Protein AF-A0A257F1D6-F1 (afdb_monomer)

Nearest PDB structures (foldseek):
  8wte-assembly2_C  TM=3.738E-01  e=9.633E-01  Mus musculus
  5o1r-assembly1_A  TM=2.336E-01  e=4.942E+00  Neisseria meningitidis
  5o1r-assembly2_B  TM=2.542E-01  e=8.828E+00  Neisseria meningitidis

Secondary structure (DSSP, 8-state):
-EEEEEE-TTS-EEEEEEETTEEEEEP--TT----STT--TT--HHHHHHHH-EEEE--HHHHHHTT-EEPSS--S------SSTT----PEEEE-TTPPEEE-TT-EEEEEEEEEEESSTTT-EEEEEEEEEEEEGGGTEEEEEEEEEEE--SSPP---EEEEEEETTS-EEEEEEPPPPPPP----TTPPTT-EEEEES--EEE--SS--S-EEEEEEETT--S-EEEEEEE--SS------------

Sequence (250 aa):
MFLSRLLRPDGRPAIILRQGREAAMLKAAPDDPMPLTGIGVGQGLADIILRRGLGDPVDVEDLSAQGRLLLPVWAAQTVHLPLGVAEAPLPVVHLRPGQPFQTAPSFTLEGGIAALVAAGGAGAVLGWVQYHLVTCAALGQRQLSFGPELVVSADSPTGGGTGGLFAADGSQRSFPLPQVGRGDDGAVADLPPDTLMLRRLSRWLIRPASAQGLVALESRHVGAGLPLRNPLQAVNGQHIQPMSAITGQV

Solvent-accessible surface area (backbone atoms only — not comparable to full-atom values): 14447 Å² total; per-residue (Å²): 84,33,34,30,23,32,51,43,98,88,70,46,72,47,45,33,43,32,55,91,91,49,31,25,30,47,47,67,69,91,81,67,75,75,63,77,50,77,64,50,95,91,55,54,68,67,57,58,54,61,71,51,36,75,52,60,75,51,63,65,68,59,36,49,74,71,61,31,38,29,48,48,72,82,69,100,72,70,81,80,82,64,95,48,99,82,55,76,90,50,58,63,45,81,42,44,46,58,46,65,44,82,38,53,82,86,34,40,40,34,33,41,37,24,36,36,24,36,38,63,80,97,49,53,63,60,19,36,32,39,37,41,37,39,44,25,77,88,67,61,34,28,42,38,29,38,17,43,28,31,34,49,47,88,66,77,70,78,35,24,39,45,31,36,43,35,39,82,87,70,52,72,49,75,46,81,39,58,54,44,51,87,64,78,87,74,74,78,77,89,59,59,79,64,38,75,42,75,46,69,31,25,72,48,78,48,67,72,71,77,72,88,64,57,32,34,39,36,40,38,47,52,91,52,70,70,64,36,47,30,37,39,37,75,60,83,85,63,82,72,70,75,72,77,74,81,74,84,88,130

Radius of gyration: 18.16 Å; Cα contacts (8 Å, |Δi|>4): 531; chains: 1; bounding box: 42×46×46 Å

Structure (mmCIF, N/CA/C/O backbone):
data_AF-A0A257F1D6-F1
#
_entry.id   AF-A0A257F1D6-F1
#
loop_
_atom_site.group_PDB
_atom_site.id
_atom_site.type_symbol
_atom_site.label_atom_id
_atom_site.label_alt_id
_atom_site.label_comp_id
_atom_site.label_asym_id
_atom_site.label_entity_id
_atom_site.label_seq_id
_atom_site.pdbx_PDB_ins_code
_atom_site.Cartn_x
_atom_site.Cartn_y
_atom_site.Cartn_z
_atom_site.occupancy
_atom_site.B_iso_or_equiv
_atom_site.auth_seq_id
_atom_site.auth_comp_id
_atom_site.auth_asym_id
_atom_site.auth_atom_id
_atom_site.pdbx_PDB_model_num
ATOM 1 N N . MET A 1 1 ? -1.930 2.610 15.042 1.00 88.56 1 MET A N 1
ATOM 2 C CA . MET A 1 1 ? -3.234 1.997 14.703 1.00 88.56 1 MET A CA 1
ATOM 3 C C . MET A 1 1 ? -3.250 1.728 13.205 1.00 88.56 1 MET A C 1
ATOM 5 O O . MET A 1 1 ? -2.678 2.533 12.478 1.00 88.56 1 MET A O 1
ATOM 9 N N . PHE A 1 2 ? -3.842 0.625 12.745 1.00 91.12 2 PHE A N 1
ATOM 10 C CA . PHE A 1 2 ? -3.881 0.269 11.323 1.00 91.12 2 P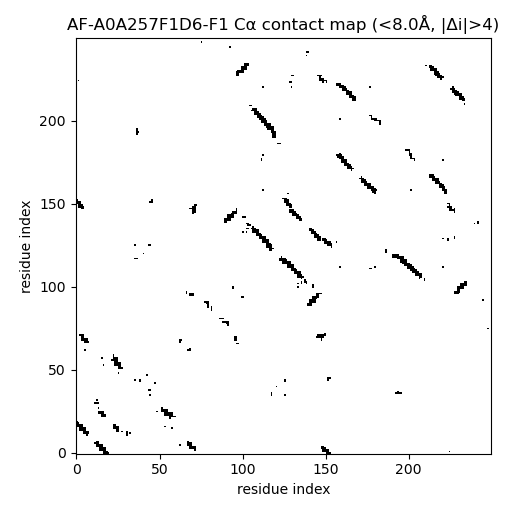HE A CA 1
ATOM 11 C C . PHE A 1 2 ? -5.317 0.092 10.843 1.00 91.12 2 PHE A C 1
ATOM 13 O O . PHE A 1 2 ? -6.128 -0.526 11.531 1.00 91.12 2 PHE A O 1
ATOM 20 N N . LEU A 1 3 ? -5.610 0.610 9.656 1.00 90.38 3 LEU A N 1
ATOM 21 C CA . LEU A 1 3 ? -6.860 0.378 8.952 1.00 90.38 3 LEU A CA 1
ATOM 22 C C . LEU A 1 3 ? -6.619 -0.476 7.716 1.00 90.38 3 LEU A C 1
ATOM 24 O O . LEU A 1 3 ? -5.802 -0.118 6.872 1.00 90.38 3 LEU A O 1
ATOM 28 N N . SER A 1 4 ? -7.383 -1.556 7.587 1.00 89.62 4 SER A N 1
ATOM 29 C CA . SER A 1 4 ? -7.469 -2.351 6.357 1.00 89.62 4 SER A CA 1
ATOM 30 C C . SER A 1 4 ? -8.879 -2.308 5.790 1.00 89.62 4 SER A C 1
ATOM 32 O O . SER A 1 4 ? -9.848 -2.069 6.515 1.00 89.62 4 SER A O 1
ATOM 34 N N . ARG A 1 5 ? -9.011 -2.632 4.504 1.00 90.50 5 ARG A N 1
ATOM 35 C CA . ARG A 1 5 ? -10.297 -2.994 3.898 1.00 90.50 5 ARG A CA 1
ATOM 36 C C . ARG A 1 5 ? -10.289 -4.480 3.562 1.00 90.50 5 ARG A C 1
ATOM 38 O O . ARG A 1 5 ? -9.254 -5.014 3.176 1.00 90.50 5 ARG A O 1
ATOM 45 N N . LEU A 1 6 ? -11.429 -5.144 3.702 1.00 90.31 6 LEU A N 1
ATOM 46 C CA . LEU A 1 6 ? -11.597 -6.559 3.369 1.00 90.31 6 LEU A CA 1
ATOM 47 C C . LEU A 1 6 ? -12.805 -6.757 2.462 1.00 90.31 6 LEU A C 1
ATOM 49 O O . LEU A 1 6 ? -13.746 -5.965 2.504 1.00 90.31 6 LEU A O 1
ATOM 53 N N . LEU A 1 7 ? -12.799 -7.841 1.693 1.00 89.94 7 LEU A N 1
ATOM 54 C CA . LEU A 1 7 ? -13.960 -8.357 0.978 1.00 89.94 7 LEU A CA 1
ATOM 55 C C . LEU A 1 7 ? -14.668 -9.412 1.835 1.00 89.94 7 LEU A C 1
ATOM 57 O O . LEU A 1 7 ? -14.077 -10.443 2.176 1.00 89.94 7 LEU A O 1
ATOM 61 N N . ARG A 1 8 ? -15.918 -9.160 2.225 1.00 89.56 8 ARG A N 1
ATOM 62 C CA . ARG A 1 8 ? -16.732 -10.102 3.006 1.00 89.56 8 ARG A CA 1
ATOM 63 C C . ARG A 1 8 ? -17.161 -11.295 2.136 1.00 89.56 8 ARG A C 1
ATOM 65 O O . ARG A 1 8 ? -17.071 -11.208 0.912 1.00 89.56 8 ARG A O 1
ATOM 72 N N . PRO A 1 9 ? -17.627 -12.410 2.734 1.00 88.81 9 PRO A N 1
ATOM 73 C CA . PRO A 1 9 ? -18.101 -13.561 1.960 1.00 88.81 9 PRO A CA 1
ATOM 74 C C . PRO A 1 9 ? -19.289 -13.226 1.044 1.00 88.81 9 PRO A C 1
ATOM 76 O O . PRO A 1 9 ? -19.469 -13.869 0.019 1.00 88.81 9 PRO A O 1
ATOM 79 N N . ASP A 1 10 ? -20.063 -12.192 1.388 1.00 87.75 10 ASP A N 1
ATOM 80 C CA . ASP A 1 10 ? -21.167 -11.650 0.584 1.00 87.75 10 ASP A CA 1
ATOM 81 C C . ASP A 1 10 ? -20.706 -10.739 -0.577 1.00 87.75 10 ASP A C 1
ATOM 83 O O . ASP A 1 10 ? -21.535 -10.171 -1.284 1.00 87.75 10 ASP A O 1
ATOM 87 N N . GLY A 1 11 ? -19.392 -10.570 -0.765 1.00 87.75 11 GLY A N 1
ATOM 88 C CA . GLY A 1 11 ? -18.801 -9.729 -1.806 1.00 87.75 11 GLY A CA 1
ATOM 89 C C . GLY A 1 11 ? -18.765 -8.234 -1.483 1.00 87.75 11 GLY A C 1
ATOM 90 O O . GLY A 1 11 ? -18.263 -7.454 -2.291 1.00 87.75 11 GLY A O 1
ATOM 91 N N . ARG A 1 12 ? -19.242 -7.802 -0.313 1.00 87.62 12 ARG A N 1
ATOM 92 C CA . ARG A 1 12 ? -19.247 -6.384 0.061 1.00 87.62 12 ARG A CA 1
ATOM 93 C C . ARG A 1 12 ? -17.973 -5.995 0.814 1.00 87.62 12 ARG A C 1
ATOM 95 O O . ARG A 1 12 ? -17.449 -6.792 1.599 1.00 87.62 12 ARG A O 1
ATOM 102 N N . PRO A 1 13 ? -17.473 -4.759 0.658 1.00 87.62 13 PRO A N 1
ATOM 103 C CA . PRO A 1 13 ? -16.334 -4.296 1.433 1.00 87.62 13 PRO A CA 1
ATOM 104 C C . PRO A 1 13 ? -16.698 -4.108 2.916 1.00 87.62 13 PRO A C 1
ATOM 106 O O . PRO A 1 13 ? -17.840 -3.803 3.260 1.00 87.62 13 PRO A O 1
ATOM 109 N N . ALA A 1 14 ? -15.705 -4.263 3.788 1.00 87.94 14 ALA A N 1
ATOM 110 C CA . ALA A 1 14 ? -15.750 -3.865 5.194 1.00 87.94 14 ALA A CA 1
ATOM 111 C C . ALA A 1 14 ? -14.397 -3.278 5.624 1.00 87.94 14 ALA A C 1
ATOM 113 O O . ALA A 1 14 ? -13.394 -3.435 4.922 1.00 87.94 14 ALA A O 1
ATOM 114 N N . ILE A 1 15 ? -14.371 -2.591 6.767 1.00 89.00 15 ILE A N 1
ATOM 115 C CA . ILE A 1 15 ? -13.165 -1.961 7.320 1.00 89.00 15 ILE A CA 1
ATOM 116 C C . ILE A 1 15 ? -12.753 -2.709 8.582 1.00 89.00 15 ILE A C 1
ATOM 118 O O . ILE A 1 15 ? -13.595 -3.014 9.425 1.00 89.00 15 ILE A O 1
ATOM 122 N N . ILE A 1 16 ? -11.459 -2.977 8.715 1.00 90.69 16 ILE A N 1
ATOM 123 C CA . ILE A 1 16 ? -10.856 -3.585 9.900 1.00 90.69 16 ILE A CA 1
ATOM 124 C C . ILE A 1 16 ? -10.003 -2.539 10.593 1.00 90.69 16 ILE A C 1
ATOM 126 O O . ILE A 1 16 ? -9.191 -1.873 9.947 1.00 90.69 16 ILE A O 1
ATOM 130 N N . LEU A 1 17 ? -10.141 -2.466 11.911 1.00 91.81 17 LEU A N 1
ATOM 131 C CA . LEU A 1 17 ? -9.169 -1.830 12.778 1.00 91.81 17 LEU A CA 1
ATOM 132 C C . LEU A 1 17 ? -8.228 -2.884 13.346 1.00 91.81 17 LEU A C 1
ATOM 134 O O . LEU A 1 17 ? -8.694 -3.848 13.950 1.00 91.81 17 LEU A O 1
ATOM 138 N N . ARG A 1 18 ? -6.918 -2.677 13.205 1.00 92.19 18 ARG A N 1
ATOM 139 C CA . ARG A 1 18 ? -5.896 -3.492 13.866 1.00 92.19 18 ARG A CA 1
ATOM 140 C C . ARG A 1 18 ? -5.035 -2.653 14.805 1.00 92.19 18 ARG A C 1
ATOM 142 O O . ARG A 1 18 ? -4.562 -1.562 14.461 1.00 92.19 18 ARG A O 1
ATOM 149 N N . GLN A 1 19 ? -4.775 -3.204 15.985 1.00 89.44 19 GLN A N 1
ATOM 150 C CA . GLN A 1 19 ? -3.831 -2.681 16.963 1.00 89.44 19 GLN A CA 1
ATOM 151 C C . GLN A 1 19 ? -2.929 -3.817 17.448 1.00 89.44 19 GLN A C 1
ATOM 153 O O . GLN A 1 19 ? -3.351 -4.727 18.153 1.00 89.44 19 GLN A O 1
ATOM 158 N N . GLY A 1 20 ? -1.658 -3.785 17.040 1.00 87.06 20 GLY A N 1
ATOM 159 C CA . GLY A 1 20 ? -0.753 -4.904 17.301 1.00 87.06 20 GLY A CA 1
ATOM 160 C C . GLY A 1 20 ? -1.255 -6.178 16.617 1.00 87.06 20 GLY A C 1
ATOM 161 O O . GLY A 1 20 ? -1.443 -6.183 15.403 1.00 87.06 20 GLY A O 1
ATOM 162 N N . ARG A 1 21 ? -1.461 -7.256 17.376 1.00 87.19 21 ARG A N 1
ATOM 163 C CA . ARG A 1 21 ? -1.960 -8.535 16.840 1.00 87.19 21 ARG A CA 1
ATOM 164 C C . ARG A 1 21 ? -3.486 -8.630 16.803 1.00 87.19 21 ARG A C 1
ATOM 166 O O . ARG A 1 21 ? -4.009 -9.538 16.174 1.00 87.19 21 ARG A O 1
ATOM 173 N N . GLU A 1 22 ? -4.183 -7.721 17.473 1.00 92.56 22 GLU A N 1
ATOM 174 C CA . GLU A 1 22 ? -5.637 -7.759 17.592 1.00 92.56 22 GLU A CA 1
ATOM 175 C C . GLU A 1 22 ? -6.282 -6.966 16.468 1.00 92.56 22 GLU A C 1
ATOM 177 O O . GLU A 1 22 ? -5.880 -5.833 16.186 1.00 92.56 22 GLU A O 1
ATOM 182 N N . ALA A 1 23 ? -7.299 -7.552 15.846 1.00 93.88 23 ALA A N 1
ATOM 183 C CA . ALA A 1 23 ? -8.058 -6.910 14.795 1.00 93.88 23 ALA A CA 1
ATOM 184 C C . ALA A 1 23 ? -9.551 -7.181 14.951 1.00 93.88 23 ALA A C 1
ATOM 186 O O . ALA A 1 23 ? -9.965 -8.287 15.299 1.00 93.88 23 ALA A O 1
ATOM 187 N N . ALA A 1 24 ? -10.355 -6.167 14.659 1.00 93.50 24 ALA A N 1
ATOM 188 C CA . ALA A 1 24 ? -11.804 -6.265 14.662 1.00 93.50 24 ALA A CA 1
ATOM 189 C C . ALA A 1 24 ? -12.392 -5.458 13.510 1.00 93.50 24 ALA A C 1
ATOM 191 O O . ALA A 1 24 ? -11.859 -4.421 13.100 1.00 93.50 24 ALA A O 1
ATOM 192 N N . MET A 1 25 ? -13.513 -5.933 12.987 1.00 91.69 25 MET A N 1
ATOM 193 C CA . MET A 1 25 ? -14.287 -5.193 12.003 1.00 91.69 25 MET A CA 1
ATOM 194 C C . MET A 1 25 ? -14.864 -3.931 12.653 1.00 91.69 25 MET A C 1
ATOM 196 O O . MET A 1 25 ? -15.405 -3.985 13.757 1.00 91.69 25 MET A O 1
ATOM 200 N N . LEU A 1 26 ? -14.757 -2.783 11.988 1.00 89.00 26 LEU A N 1
ATOM 201 C CA . LEU A 1 26 ? -15.459 -1.583 12.431 1.00 89.00 26 LEU A CA 1
ATOM 202 C C . LEU A 1 26 ? -16.957 -1.775 12.235 1.00 89.00 26 LEU A C 1
ATOM 204 O O . LEU A 1 26 ? -17.403 -2.229 11.180 1.00 89.00 26 LEU A O 1
ATOM 208 N N . LYS A 1 27 ? -17.743 -1.368 13.231 1.00 86.69 27 LYS A N 1
ATOM 209 C CA . LYS A 1 27 ? -19.189 -1.239 13.060 1.00 86.69 27 LYS A CA 1
ATOM 210 C C . LYS A 1 27 ? -19.437 -0.143 12.024 1.00 86.69 27 LYS A C 1
ATOM 212 O O . LYS A 1 27 ? -19.075 1.013 12.225 1.00 86.69 27 LYS A O 1
ATOM 217 N N . ALA A 1 28 ? -20.022 -0.503 10.893 1.00 69.69 28 ALA A N 1
ATOM 218 C CA . ALA A 1 28 ? -20.453 0.449 9.880 1.00 69.69 28 ALA A CA 1
ATOM 219 C C . ALA A 1 28 ? -21.869 0.094 9.423 1.00 69.69 28 ALA A C 1
ATOM 221 O O . ALA A 1 28 ? -22.256 -1.077 9.438 1.00 69.69 28 ALA A O 1
ATOM 222 N N . ALA A 1 29 ? -22.628 1.108 9.001 1.00 50.22 29 ALA A N 1
ATOM 223 C CA . ALA A 1 29 ? -23.786 0.875 8.151 1.00 50.22 29 ALA A CA 1
ATOM 224 C C . ALA A 1 29 ? -23.309 0.148 6.875 1.00 50.22 29 ALA A C 1
ATOM 226 O O . ALA A 1 29 ? -22.191 0.412 6.415 1.00 50.22 29 ALA A O 1
ATOM 227 N N . PRO A 1 30 ? -24.091 -0.800 6.333 1.00 44.50 30 PRO A N 1
ATOM 228 C CA . PRO A 1 30 ? -23.706 -1.525 5.132 1.00 44.50 30 PRO A CA 1
ATOM 229 C C . PRO A 1 30 ? -23.379 -0.526 4.017 1.00 44.50 30 PRO A C 1
ATOM 231 O O . PRO A 1 30 ? -24.150 0.391 3.761 1.00 44.50 30 PRO A O 1
ATOM 234 N N . ASP A 1 31 ? -22.225 -0.727 3.383 1.00 53.72 31 ASP A N 1
ATOM 235 C CA . ASP A 1 31 ? -21.807 -0.048 2.153 1.00 53.72 31 ASP A CA 1
ATOM 236 C C . ASP A 1 31 ? -21.234 1.375 2.307 1.00 53.72 31 ASP A C 1
ATOM 238 O O . ASP A 1 31 ? -21.093 2.060 1.304 1.00 53.72 31 ASP A O 1
ATOM 242 N N . ASP A 1 32 ? -20.831 1.816 3.507 1.00 55.09 32 ASP A N 1
ATOM 243 C CA . ASP A 1 32 ? -20.136 3.105 3.684 1.00 55.09 32 ASP A CA 1
ATOM 244 C C . ASP A 1 32 ? -18.632 2.992 3.333 1.00 55.09 32 ASP A C 1
ATOM 246 O O . ASP A 1 32 ? -17.857 2.433 4.128 1.00 55.09 32 ASP A O 1
ATOM 250 N N . PRO A 1 33 ? -18.163 3.499 2.170 1.00 54.09 33 PRO A N 1
ATOM 251 C CA . PRO A 1 33 ? -16.742 3.665 1.925 1.00 54.09 33 PRO A CA 1
ATOM 252 C C . PRO A 1 33 ? -16.284 4.811 2.818 1.00 54.09 33 PRO A C 1
ATOM 254 O O . PRO A 1 33 ? -16.299 5.936 2.344 1.00 54.09 33 PRO A O 1
ATOM 257 N N . MET A 1 34 ? -15.945 4.531 4.091 1.00 58.91 34 MET A N 1
ATOM 258 C CA . MET A 1 34 ? -15.609 5.544 5.107 1.00 58.91 34 MET A CA 1
ATOM 259 C C . MET A 1 34 ? -15.007 6.775 4.433 1.00 58.91 34 MET A C 1
ATOM 261 O O . MET A 1 34 ? -13.871 6.675 3.951 1.00 58.91 34 MET A O 1
ATOM 265 N N . PRO A 1 35 ? -15.776 7.869 4.300 1.00 55.72 35 PRO A N 1
ATOM 266 C CA . PRO A 1 35 ? -15.349 8.973 3.477 1.00 55.72 35 PRO A CA 1
ATOM 267 C C . PRO A 1 35 ? -14.192 9.621 4.227 1.00 55.72 35 PRO A C 1
ATOM 269 O O . PRO A 1 35 ? -14.359 10.346 5.202 1.00 55.72 35 PRO A O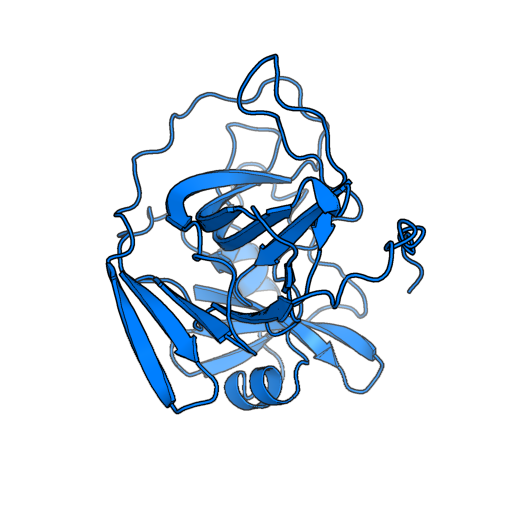 1
ATOM 272 N N . LEU A 1 36 ? -12.975 9.271 3.799 1.00 61.12 36 LEU A N 1
ATOM 273 C CA . LEU A 1 36 ? -11.732 9.940 4.191 1.00 61.12 36 LEU A CA 1
ATOM 274 C C . LEU A 1 36 ? -11.778 11.425 3.782 1.00 61.12 36 LEU A C 1
ATOM 276 O O . LEU A 1 36 ? -10.992 12.240 4.254 1.00 61.12 36 LEU A O 1
ATOM 280 N N . THR A 1 37 ? -12.724 11.746 2.905 1.00 51.25 37 THR A N 1
ATOM 281 C CA . THR A 1 37 ? -13.119 13.033 2.365 1.00 51.25 37 THR A CA 1
ATOM 282 C C . THR A 1 37 ? -14.273 13.592 3.207 1.00 51.25 37 THR A C 1
ATOM 284 O O . THR A 1 37 ? -15.345 13.000 3.262 1.00 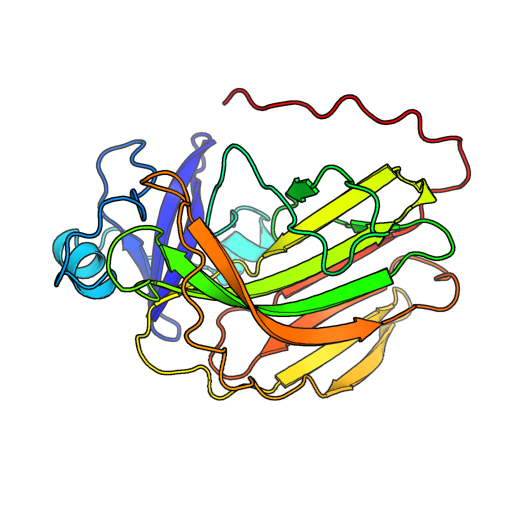51.25 37 THR A O 1
ATOM 287 N N . GLY A 1 38 ? -14.054 14.685 3.937 1.00 51.12 38 GLY A N 1
ATOM 288 C CA . GLY A 1 38 ? -15.047 15.224 4.884 1.00 51.12 38 GLY A CA 1
ATOM 289 C C . GLY A 1 38 ? -14.664 15.087 6.357 1.00 51.12 38 GLY A C 1
ATOM 290 O O . GLY A 1 38 ? -15.473 15.374 7.240 1.00 51.12 38 GLY A O 1
ATOM 291 N N . ILE A 1 39 ? -13.415 14.710 6.642 1.00 60.53 39 ILE A N 1
ATOM 292 C CA . ILE A 1 39 ? -12.813 14.942 7.954 1.00 60.53 39 ILE A CA 1
ATOM 293 C C . ILE A 1 39 ? -12.763 16.461 8.155 1.00 60.53 39 ILE A C 1
ATOM 295 O O . ILE A 1 39 ? -11.909 17.151 7.599 1.00 60.53 39 ILE A O 1
ATOM 299 N N . GLY A 1 40 ? -13.750 16.987 8.882 1.00 55.19 40 GLY A N 1
ATOM 300 C CA . GLY A 1 40 ? -13.844 18.409 9.181 1.00 55.19 40 GLY A CA 1
ATOM 301 C C . GLY A 1 40 ? -12.586 18.906 9.891 1.00 55.19 40 GLY A C 1
ATOM 302 O O . GLY A 1 40 ? -11.906 18.150 10.590 1.00 55.19 40 GLY A O 1
ATOM 303 N N . VAL A 1 41 ? -12.286 20.195 9.726 1.00 53.59 41 VAL A N 1
ATOM 304 C CA . VAL A 1 41 ? -11.174 20.855 10.419 1.00 53.59 41 VAL A CA 1
ATOM 305 C C . VAL A 1 41 ? -11.269 20.556 11.922 1.00 53.59 41 VAL A C 1
ATOM 307 O O . VAL A 1 41 ? -12.249 20.919 12.568 1.00 53.59 41 VAL A O 1
ATOM 310 N N . GLY A 1 42 ? -10.264 19.866 12.471 1.00 55.62 42 GLY A N 1
ATOM 311 C CA . GLY A 1 42 ? -10.169 19.551 13.901 1.00 55.62 42 GLY A CA 1
ATOM 312 C C . GLY A 1 42 ? -10.719 18.190 14.349 1.00 55.62 42 GLY A C 1
ATOM 313 O O . GLY A 1 42 ? -10.635 17.895 15.537 1.00 55.62 42 GLY A O 1
ATOM 314 N N . GLN A 1 43 ? -11.242 17.340 13.456 1.00 66.44 43 GLN A N 1
ATOM 315 C CA . GLN A 1 43 ? -11.531 15.939 13.800 1.00 66.44 43 GLN A CA 1
ATOM 316 C C . GLN A 1 43 ? -10.405 15.020 13.317 1.00 66.44 43 GLN A C 1
ATOM 318 O O . GLN A 1 43 ? -10.035 15.054 12.150 1.00 66.44 43 GLN A O 1
ATOM 323 N N . GLY A 1 44 ? -9.857 14.178 14.196 1.00 75.25 44 GLY A N 1
ATOM 324 C CA . GLY A 1 44 ? -8.889 13.160 13.793 1.00 75.25 44 GLY A CA 1
ATOM 325 C C . GLY A 1 44 ? -9.581 11.949 13.165 1.00 75.25 44 GLY A C 1
ATOM 326 O O . GLY A 1 44 ? -10.626 11.505 13.645 1.00 75.25 44 GLY A O 1
ATOM 327 N N . LEU A 1 45 ? -8.968 11.348 12.137 1.00 78.81 45 LEU A N 1
ATOM 328 C CA . LEU A 1 45 ? -9.428 10.066 11.581 1.00 78.81 45 LEU A CA 1
ATOM 329 C C . LEU A 1 45 ? -9.542 8.991 12.680 1.00 78.81 45 LEU A C 1
ATOM 331 O O . LEU A 1 45 ? -10.509 8.234 12.711 1.00 78.81 45 LEU A O 1
ATOM 335 N N . ALA A 1 46 ? -8.600 8.978 13.627 1.00 81.00 46 ALA A N 1
ATOM 336 C CA . ALA A 1 46 ? -8.633 8.102 14.798 1.00 81.00 46 ALA A CA 1
ATOM 337 C C . ALA A 1 46 ? -9.917 8.269 15.632 1.00 81.00 46 ALA A C 1
ATOM 339 O O . ALA A 1 46 ? -10.550 7.277 15.984 1.00 81.00 46 ALA A O 1
ATOM 340 N N . ASP A 1 47 ? -10.357 9.502 15.891 1.00 80.69 47 ASP A N 1
ATOM 341 C CA . ASP A 1 47 ? -11.559 9.758 16.694 1.00 80.69 47 ASP A CA 1
ATOM 342 C C . ASP A 1 47 ? -12.829 9.290 15.980 1.00 80.69 47 ASP A C 1
ATOM 344 O O . ASP A 1 47 ? -13.744 8.750 16.604 1.00 80.69 47 ASP A O 1
ATOM 348 N N . ILE A 1 48 ? -12.885 9.479 14.658 1.00 80.06 48 ILE A N 1
ATOM 349 C CA . ILE A 1 48 ? -13.996 9.003 13.826 1.00 80.06 48 ILE A CA 1
ATOM 350 C C . ILE A 1 48 ? -14.092 7.477 13.904 1.00 80.06 48 ILE A C 1
ATOM 352 O O . ILE A 1 48 ? -15.183 6.943 14.107 1.00 80.06 48 ILE A O 1
ATOM 356 N N . ILE A 1 49 ? -12.957 6.784 13.787 1.00 82.00 49 ILE A N 1
ATOM 357 C CA . ILE A 1 49 ? -12.871 5.324 13.903 1.00 82.00 49 ILE A CA 1
ATOM 358 C C . ILE A 1 49 ? -13.353 4.863 15.281 1.00 82.00 49 ILE A C 1
ATOM 360 O O . ILE A 1 49 ? -14.189 3.964 15.373 1.00 82.00 49 ILE A O 1
ATOM 364 N N . LEU A 1 50 ? -12.861 5.488 16.353 1.00 80.94 50 LEU A N 1
ATOM 365 C CA . LEU A 1 50 ? -13.195 5.103 17.726 1.00 80.94 50 LEU A CA 1
ATOM 366 C C . LEU A 1 50 ? -14.687 5.286 18.034 1.00 80.94 50 LEU A C 1
ATOM 368 O O . LEU A 1 50 ? -15.280 4.430 18.688 1.00 80.94 50 LEU A O 1
ATOM 372 N N . ARG A 1 51 ? -15.323 6.346 17.512 1.00 84.50 51 ARG A N 1
ATOM 373 C CA . ARG A 1 51 ? -16.769 6.583 17.681 1.00 84.50 51 ARG A CA 1
ATOM 374 C C . ARG A 1 51 ? -17.650 5.528 17.011 1.00 84.50 51 ARG A C 1
ATOM 376 O O . ARG A 1 51 ? -18.750 5.282 17.497 1.00 84.50 51 ARG A O 1
ATOM 383 N N . ARG A 1 52 ? -17.194 4.911 15.914 1.00 85.06 52 ARG A N 1
ATOM 384 C CA . ARG A 1 52 ? -17.945 3.842 15.229 1.00 85.06 52 ARG A CA 1
ATOM 385 C C . ARG A 1 52 ? -18.058 2.587 16.097 1.00 85.06 52 ARG A C 1
ATOM 387 O O . ARG A 1 52 ? -19.090 1.922 16.092 1.00 85.06 52 ARG A O 1
ATOM 394 N N . GLY A 1 53 ? -17.022 2.298 16.880 1.00 87.75 53 GLY A N 1
ATOM 395 C CA . GLY A 1 53 ? -16.939 1.106 17.713 1.00 87.75 53 GLY A CA 1
ATOM 396 C C . GLY A 1 53 ? -16.555 -0.156 16.935 1.00 87.75 53 GLY A C 1
ATOM 397 O O . GLY A 1 53 ? -16.557 -0.201 15.703 1.00 87.75 53 GLY A O 1
ATOM 398 N N . LEU A 1 54 ? -16.211 -1.200 17.689 1.00 91.12 54 LEU A N 1
ATOM 399 C CA . LEU A 1 54 ? -15.730 -2.478 17.161 1.00 91.12 54 LEU A CA 1
ATOM 400 C C . LEU A 1 54 ? -16.851 -3.521 17.129 1.00 91.12 54 LEU A C 1
ATOM 402 O O . LEU A 1 54 ? -17.705 -3.559 18.023 1.00 91.12 54 LEU A O 1
ATOM 406 N N . GLY A 1 55 ? -16.855 -4.321 16.069 1.00 91.75 55 GLY A N 1
ATOM 407 C CA . GLY A 1 55 ? -17.671 -5.513 15.875 1.00 91.75 55 GLY A CA 1
ATOM 408 C C . GLY A 1 55 ? -16.837 -6.776 16.072 1.00 91.75 55 GLY A C 1
ATOM 409 O O . GLY A 1 55 ? -16.009 -6.835 16.979 1.00 91.75 55 GLY A O 1
ATOM 410 N N . ASP A 1 56 ? -17.066 -7.772 15.219 1.00 92.75 56 ASP A N 1
ATOM 411 C CA . ASP A 1 56 ? -16.464 -9.095 15.369 1.00 92.75 56 ASP A CA 1
ATOM 412 C C . ASP A 1 56 ? -14.935 -9.074 15.196 1.00 92.75 56 ASP A C 1
ATOM 414 O O . ASP A 1 56 ? -14.419 -8.349 14.330 1.00 92.75 56 ASP A O 1
ATOM 418 N N . PRO A 1 57 ? -14.200 -9.877 15.988 1.00 95.25 57 PRO A N 1
ATOM 419 C CA . PRO A 1 57 ? -12.773 -10.077 15.791 1.00 95.25 57 PRO A CA 1
ATOM 420 C C . PRO A 1 57 ? -12.508 -10.767 14.450 1.00 95.25 57 PRO A C 1
ATOM 422 O O . PRO A 1 57 ? -13.305 -11.579 13.978 1.00 95.25 57 PRO A O 1
ATOM 425 N N . VAL A 1 58 ? -11.368 -10.454 13.839 1.00 94.00 58 VAL A N 1
ATOM 426 C CA . VAL A 1 58 ? -10.966 -11.014 12.543 1.00 94.00 58 VAL A CA 1
ATOM 427 C C . VAL A 1 58 ? -9.501 -11.434 12.553 1.00 94.00 58 VAL A C 1
ATOM 429 O O . VAL A 1 58 ? -8.664 -10.786 13.179 1.00 94.00 58 VAL A O 1
ATOM 432 N N . ASP A 1 59 ? -9.185 -12.492 11.810 1.00 93.06 59 ASP A N 1
ATOM 433 C CA . ASP A 1 59 ? -7.809 -12.911 11.548 1.00 93.06 59 ASP A CA 1
ATOM 434 C C . ASP A 1 59 ? -7.315 -12.268 10.243 1.00 93.06 59 ASP A C 1
ATOM 436 O O . ASP A 1 59 ? -7.730 -12.626 9.140 1.00 93.06 59 ASP A O 1
ATOM 440 N N . VAL A 1 60 ? -6.450 -11.260 10.365 1.00 90.19 60 VAL A N 1
ATOM 441 C CA . VAL A 1 60 ? -5.938 -10.512 9.205 1.00 90.19 60 VAL A CA 1
ATOM 442 C C . VAL A 1 60 ? -4.933 -11.339 8.399 1.00 90.19 60 VAL A C 1
ATOM 444 O O . VAL A 1 60 ? -4.841 -11.160 7.184 1.00 90.19 60 VAL A O 1
ATOM 447 N N . GLU A 1 61 ? -4.193 -12.246 9.041 1.00 87.31 61 GLU A N 1
ATOM 448 C CA . GLU A 1 61 ? -3.225 -13.103 8.350 1.00 87.31 61 GLU A CA 1
ATOM 449 C C . GLU A 1 61 ? -3.960 -14.104 7.452 1.00 87.31 61 GLU A C 1
ATOM 451 O O . GLU A 1 61 ? -3.622 -14.231 6.272 1.00 87.31 61 GLU A O 1
ATOM 456 N N . ASP A 1 62 ? -5.030 -14.714 7.965 1.00 90.38 62 ASP A N 1
ATOM 457 C CA . ASP A 1 62 ? -5.907 -15.602 7.197 1.00 90.38 62 ASP A CA 1
ATOM 458 C C . ASP A 1 62 ? -6.607 -14.861 6.039 1.00 90.38 62 ASP A C 1
ATOM 460 O O . ASP A 1 62 ? -6.575 -15.302 4.887 1.00 90.38 62 ASP A O 1
ATOM 464 N N . LEU A 1 63 ? -7.149 -13.661 6.287 1.00 90.69 63 LEU A N 1
ATOM 465 C CA . LEU A 1 63 ? -7.746 -12.829 5.229 1.00 90.69 63 LEU A CA 1
ATOM 466 C C . LEU A 1 63 ? -6.738 -12.434 4.137 1.00 90.69 63 LEU A C 1
ATOM 468 O O . LEU A 1 63 ? -7.107 -12.345 2.960 1.00 90.69 63 LEU A O 1
ATOM 472 N N . SER A 1 64 ? -5.481 -12.189 4.515 1.00 85.94 64 SER A N 1
ATOM 473 C CA . SER A 1 64 ? -4.384 -11.923 3.580 1.00 85.94 64 SER A CA 1
ATOM 474 C C . SER A 1 64 ? -4.084 -13.151 2.723 1.00 85.94 64 SER A C 1
ATOM 476 O O . SER A 1 64 ? -4.040 -13.049 1.496 1.00 85.94 64 SER A O 1
ATOM 478 N N . ALA A 1 65 ? -3.958 -14.326 3.350 1.00 86.56 65 ALA A N 1
ATOM 479 C CA . ALA A 1 65 ? -3.709 -15.593 2.665 1.00 86.56 65 ALA A CA 1
ATOM 480 C C . ALA A 1 65 ? -4.832 -15.959 1.680 1.00 86.56 65 ALA A C 1
ATOM 482 O O . ALA A 1 65 ? -4.565 -16.488 0.602 1.00 86.56 65 ALA A O 1
ATOM 483 N N . GLN A 1 66 ? -6.079 -15.608 2.005 1.00 89.44 66 GLN A N 1
ATOM 484 C CA . GLN A 1 66 ? -7.244 -15.780 1.130 1.00 89.44 66 GLN A CA 1
ATOM 485 C C . GLN A 1 66 ? -7.331 -14.736 -0.001 1.00 89.44 66 GLN A C 1
ATOM 487 O O . GLN A 1 66 ? -8.256 -14.792 -0.812 1.00 89.44 66 GLN A O 1
ATOM 492 N N . GLY A 1 67 ? -6.430 -13.747 -0.056 1.00 88.81 67 GLY A N 1
ATOM 493 C CA . GLY A 1 67 ? -6.485 -12.660 -1.042 1.00 88.81 67 GLY A CA 1
ATOM 494 C C . GLY A 1 67 ? -7.707 -11.747 -0.877 1.00 88.81 67 GLY A C 1
ATOM 495 O O . GLY A 1 67 ? -8.161 -11.124 -1.841 1.00 88.81 67 GLY A O 1
ATOM 496 N N . ARG A 1 68 ? -8.275 -11.687 0.335 1.00 90.81 68 ARG A N 1
ATOM 497 C CA . ARG A 1 68 ? -9.498 -10.926 0.641 1.00 90.81 68 ARG A CA 1
ATOM 498 C C . ARG A 1 68 ? -9.225 -9.517 1.143 1.00 90.81 68 ARG A C 1
ATOM 500 O O . ARG A 1 68 ? -10.169 -8.738 1.267 1.00 90.81 68 ARG A O 1
ATOM 507 N N . LEU A 1 69 ? -7.971 -9.169 1.415 1.00 89.94 69 LEU A N 1
ATOM 508 C CA . LEU A 1 69 ? -7.598 -7.794 1.724 1.00 89.94 69 LEU A CA 1
ATOM 509 C C . LEU A 1 69 ? -7.716 -6.917 0.471 1.00 89.94 69 LEU A C 1
ATOM 511 O O . LEU A 1 69 ? -7.295 -7.271 -0.631 1.00 89.94 69 LEU A O 1
ATOM 515 N N . LEU A 1 70 ? -8.332 -5.758 0.653 1.00 88.56 70 LEU A N 1
ATOM 516 C CA . LEU A 1 70 ? -8.515 -4.726 -0.356 1.00 88.56 70 LEU A CA 1
ATOM 517 C C . LEU A 1 70 ? -7.529 -3.585 -0.101 1.00 88.56 70 LEU A C 1
ATOM 519 O O . LEU A 1 70 ? -6.893 -3.501 0.948 1.00 88.56 70 LEU A O 1
ATOM 523 N N . LEU A 1 71 ? -7.437 -2.662 -1.057 1.00 85.31 71 LEU A N 1
ATOM 524 C CA . LEU A 1 71 ? -6.663 -1.442 -0.862 1.00 85.31 71 LEU A CA 1
ATOM 525 C C . LEU A 1 71 ? -7.276 -0.629 0.286 1.00 85.31 71 LEU A C 1
ATOM 527 O O . LEU A 1 71 ? -8.494 -0.398 0.258 1.00 85.31 71 LEU A O 1
ATOM 531 N N . PRO A 1 72 ? -6.469 -0.180 1.268 1.00 81.56 72 PRO A N 1
ATOM 532 C CA . PRO A 1 72 ? -6.968 0.571 2.418 1.00 81.56 72 PRO A CA 1
ATOM 533 C C . PRO A 1 72 ? -7.549 1.926 1.994 1.00 81.56 72 PRO A C 1
ATOM 535 O O . PRO A 1 72 ? -8.450 2.443 2.647 1.00 81.56 72 PRO A O 1
ATOM 538 N N . VAL A 1 73 ? -7.087 2.450 0.856 1.00 77.12 73 VAL A N 1
ATOM 539 C CA . VAL A 1 73 ? -7.626 3.629 0.180 1.00 77.12 73 VAL A CA 1
ATOM 540 C C . VAL A 1 73 ? -8.169 3.194 -1.175 1.00 77.12 73 VAL A C 1
ATOM 542 O O . VAL A 1 73 ? -7.460 2.560 -1.957 1.00 77.12 73 VAL A O 1
ATOM 545 N N . TRP A 1 74 ? -9.428 3.524 -1.451 1.00 76.44 74 TRP A N 1
ATOM 546 C CA . TRP A 1 74 ? -10.031 3.346 -2.768 1.00 76.44 74 TRP A CA 1
ATOM 547 C C . TRP A 1 74 ? -10.220 4.696 -3.433 1.00 76.44 74 TRP A C 1
ATOM 549 O O . TRP A 1 74 ? -10.712 5.628 -2.804 1.00 76.44 74 TRP A O 1
ATOM 559 N N . ALA A 1 75 ? -9.868 4.770 -4.709 1.0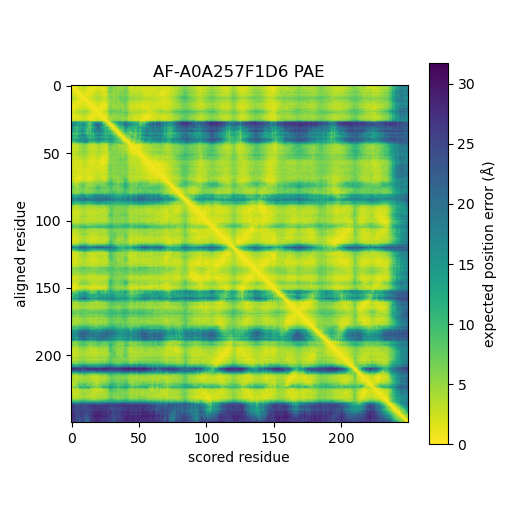0 73.75 75 ALA A N 1
ATOM 560 C CA . ALA A 1 75 ? -10.160 5.911 -5.553 1.00 73.75 75 ALA A CA 1
ATOM 561 C C . ALA A 1 75 ? -10.760 5.395 -6.859 1.00 73.75 75 ALA A C 1
ATOM 563 O O . ALA A 1 75 ? -10.224 4.464 -7.465 1.00 73.75 75 ALA A O 1
ATOM 564 N N . ALA A 1 76 ? -11.873 5.999 -7.279 1.00 72.12 76 ALA A N 1
ATOM 565 C CA . ALA A 1 76 ? -12.496 5.689 -8.564 1.00 72.12 76 ALA A CA 1
ATOM 566 C C . ALA A 1 76 ? -11.594 6.103 -9.739 1.00 72.12 76 ALA A C 1
ATOM 568 O O . ALA A 1 76 ? -11.598 5.457 -10.783 1.00 72.12 76 ALA A O 1
ATOM 569 N N . GLN A 1 77 ? -10.808 7.166 -9.551 1.00 79.44 77 GLN A N 1
ATOM 570 C CA . GLN A 1 77 ? -9.846 7.674 -10.520 1.00 79.44 77 GLN A CA 1
ATOM 571 C C . GLN A 1 77 ? -8.532 8.002 -9.817 1.00 79.44 77 GLN A C 1
ATOM 573 O O . GLN A 1 77 ? -8.535 8.539 -8.711 1.00 79.44 77 GLN A O 1
ATOM 578 N N . THR A 1 78 ? -7.419 7.709 -10.487 1.00 84.38 78 THR A N 1
ATOM 579 C CA . THR A 1 78 ? -6.078 8.052 -10.011 1.00 84.38 78 THR A CA 1
ATOM 580 C C . THR A 1 78 ? -5.306 8.742 -11.108 1.00 84.38 78 THR A C 1
ATOM 582 O O . THR A 1 78 ? -5.164 8.221 -12.214 1.00 84.38 78 THR A O 1
ATOM 585 N N . VAL A 1 79 ? -4.756 9.899 -10.763 1.00 82.94 79 VAL A N 1
ATOM 586 C CA . VAL A 1 79 ? -3.859 10.659 -11.623 1.00 82.94 79 VAL A CA 1
ATOM 587 C C . VAL A 1 79 ? -2.461 10.571 -11.031 1.00 82.94 79 VAL A C 1
ATOM 589 O O . VAL A 1 79 ? -2.236 10.904 -9.869 1.00 82.94 79 VAL A O 1
ATOM 592 N N . HIS A 1 80 ? -1.505 10.103 -11.832 1.00 83.56 80 HIS A N 1
ATOM 593 C CA . HIS A 1 80 ? -0.093 10.207 -11.485 1.00 83.56 80 HIS A CA 1
ATOM 594 C C . HIS A 1 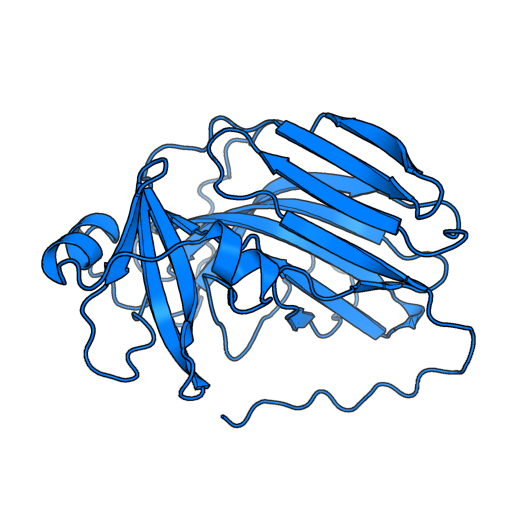80 ? 0.420 11.561 -11.972 1.00 83.56 80 HIS A C 1
ATOM 596 O O . HIS A 1 80 ? 0.420 11.821 -13.174 1.00 83.56 80 HIS A O 1
ATOM 602 N N . LEU A 1 81 ? 0.815 12.426 -11.035 1.00 79.06 81 LEU A N 1
ATOM 603 C CA . LEU A 1 81 ? 1.405 13.718 -11.365 1.00 79.06 81 LEU A CA 1
ATOM 604 C C . LEU A 1 81 ? 2.839 13.492 -11.878 1.00 79.06 81 LEU A C 1
ATOM 606 O O . LEU A 1 81 ? 3.654 12.927 -11.137 1.00 79.06 81 LEU A O 1
ATOM 610 N N . PRO A 1 82 ? 3.149 13.881 -13.127 1.00 69.06 82 PRO A N 1
ATOM 611 C CA . PRO A 1 82 ? 4.474 13.686 -13.696 1.00 69.06 82 PRO A CA 1
ATOM 612 C C . PRO A 1 82 ? 5.518 14.482 -12.911 1.00 69.06 82 PRO A C 1
ATOM 614 O O . PRO A 1 82 ? 5.280 15.622 -12.512 1.00 69.06 82 PRO A O 1
ATOM 617 N N . LEU A 1 83 ? 6.695 13.888 -12.704 1.00 65.25 83 LEU A N 1
ATOM 618 C CA . LEU A 1 83 ? 7.796 14.550 -11.990 1.00 65.25 83 LEU A CA 1
ATOM 619 C C . LEU A 1 83 ? 8.559 15.548 -12.879 1.00 65.25 83 LEU A C 1
ATOM 621 O O . LEU A 1 83 ? 9.382 16.310 -12.378 1.00 65.25 83 LEU A O 1
ATOM 625 N N . GLY A 1 84 ? 8.313 15.541 -14.192 1.00 67.94 84 GLY A N 1
ATOM 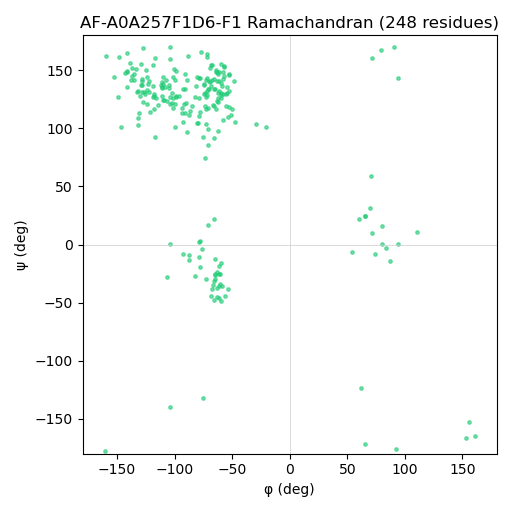626 C CA . GLY A 1 84 ? 8.962 16.438 -15.141 1.00 67.94 84 GLY A CA 1
ATOM 627 C C . GLY A 1 84 ? 8.189 16.586 -16.449 1.00 67.94 84 GLY A C 1
ATOM 628 O O . GLY A 1 84 ? 7.356 15.756 -16.802 1.00 67.94 84 GLY A O 1
ATOM 629 N N . VAL A 1 85 ? 8.517 17.644 -17.190 1.00 60.97 85 VAL A N 1
ATOM 630 C CA . VAL A 1 85 ? 7.797 18.117 -18.392 1.00 60.97 85 VAL A CA 1
ATOM 631 C C . VAL A 1 85 ? 7.773 17.100 -19.547 1.00 60.97 85 VAL A C 1
ATOM 633 O O . VAL A 1 85 ? 6.949 17.205 -20.447 1.00 60.97 85 VAL A O 1
ATOM 636 N N . ALA A 1 86 ? 8.668 16.108 -19.526 1.00 68.38 86 ALA A N 1
ATOM 637 C CA . ALA A 1 86 ? 8.809 15.089 -20.568 1.00 68.38 86 ALA A CA 1
ATOM 638 C C . ALA A 1 86 ? 8.226 13.714 -20.184 1.00 68.38 86 ALA A C 1
ATOM 640 O O . ALA A 1 86 ? 8.327 12.767 -20.965 1.00 68.38 86 ALA A O 1
ATOM 641 N N . GLU A 1 87 ? 7.653 13.560 -18.985 1.00 74.19 87 GLU A N 1
ATOM 642 C CA . GLU A 1 87 ? 7.066 12.284 -18.578 1.00 74.19 87 GLU A CA 1
ATOM 643 C C . GLU A 1 87 ? 5.681 12.119 -19.215 1.00 74.19 87 GLU A C 1
ATOM 645 O O . GLU A 1 87 ? 4.729 12.813 -18.861 1.00 74.19 87 GLU A O 1
ATOM 650 N N . ALA A 1 88 ? 5.566 11.181 -20.160 1.00 77.00 88 ALA A N 1
ATOM 651 C CA . ALA A 1 88 ? 4.290 10.877 -20.790 1.00 77.00 88 ALA A CA 1
ATOM 652 C C . ALA A 1 88 ? 3.253 10.432 -19.735 1.00 77.00 88 ALA A C 1
ATOM 654 O O . ALA A 1 88 ? 3.571 9.622 -18.845 1.00 77.00 88 ALA A O 1
ATOM 655 N N . PRO A 1 89 ? 2.003 10.924 -19.822 1.00 82.38 89 PRO A N 1
ATOM 656 C CA . PRO A 1 89 ? 0.933 10.426 -18.980 1.00 82.38 89 PRO A CA 1
ATOM 657 C C . PRO A 1 89 ? 0.642 8.975 -19.373 1.00 82.38 89 PRO A C 1
ATOM 659 O O . PRO A 1 89 ? 0.296 8.677 -20.512 1.00 82.38 89 PRO A O 1
ATOM 662 N N . LEU A 1 90 ? 0.796 8.067 -18.414 1.00 86.94 90 LEU A N 1
ATOM 663 C CA . LEU A 1 90 ? 0.378 6.677 -18.531 1.00 86.94 90 LEU A CA 1
ATOM 664 C C . LEU A 1 90 ? -0.787 6.446 -17.564 1.00 86.94 90 LEU A C 1
ATOM 666 O O . LEU A 1 90 ? -0.696 6.903 -16.415 1.00 86.94 90 LEU A O 1
ATOM 670 N N . PRO A 1 91 ? -1.841 5.724 -17.986 1.00 90.19 91 PRO A N 1
ATOM 671 C CA . PRO A 1 91 ? -2.930 5.332 -17.103 1.00 90.19 91 PRO A CA 1
ATOM 672 C C . PRO A 1 91 ? -2.397 4.532 -15.912 1.00 90.19 91 PRO A C 1
ATOM 674 O O . PRO A 1 91 ? -1.439 3.765 -16.039 1.00 90.19 91 PRO A O 1
ATOM 677 N N . VAL A 1 92 ? -3.026 4.716 -14.751 1.00 90.75 92 VAL A N 1
ATOM 678 C CA . VAL A 1 92 ? -2.707 3.977 -13.526 1.00 90.75 92 VAL A CA 1
ATOM 679 C C . VAL A 1 92 ? -3.758 2.896 -13.310 1.00 90.75 92 VAL A C 1
ATOM 681 O O . VAL A 1 92 ? -4.942 3.190 -13.178 1.00 90.75 92 VAL A O 1
ATOM 684 N N . VAL A 1 93 ? -3.312 1.646 -13.235 1.00 91.69 93 VAL A N 1
ATOM 685 C CA . VAL A 1 93 ? -4.126 0.486 -12.873 1.00 91.69 93 VAL A CA 1
ATOM 686 C C . VAL A 1 93 ? -3.857 0.129 -11.418 1.00 91.69 93 VAL A C 1
ATOM 688 O O . VAL A 1 93 ? -2.709 -0.083 -11.026 1.00 91.69 93 VAL A O 1
ATOM 691 N N . HIS A 1 94 ? -4.913 0.044 -10.616 1.00 90.75 94 HIS A N 1
ATOM 692 C CA . HIS A 1 94 ? -4.816 -0.411 -9.235 1.00 90.75 94 HIS A CA 1
ATOM 693 C C . HIS A 1 94 ? -4.808 -1.934 -9.154 1.00 90.75 94 HIS A C 1
ATOM 695 O O . HIS A 1 94 ? -5.725 -2.592 -9.643 1.00 90.75 94 HIS A O 1
ATOM 701 N N . LEU A 1 95 ? -3.804 -2.479 -8.477 1.00 91.00 95 LEU A N 1
ATOM 702 C CA . LEU A 1 95 ? -3.728 -3.889 -8.121 1.00 91.00 95 LEU A CA 1
ATOM 703 C C . LEU A 1 95 ? -3.981 -4.046 -6.626 1.00 91.00 95 LEU A C 1
ATOM 705 O O . LEU A 1 95 ? -3.519 -3.231 -5.827 1.00 91.00 95 LEU A O 1
ATOM 709 N N . ARG A 1 96 ? -4.700 -5.101 -6.243 1.00 89.31 96 ARG A N 1
ATOM 710 C CA . ARG A 1 96 ? -4.864 -5.480 -4.834 1.00 89.31 96 ARG A CA 1
ATOM 711 C C . ARG A 1 96 ? -3.529 -5.982 -4.266 1.00 89.31 96 ARG A C 1
ATOM 713 O O . ARG A 1 96 ? -2.720 -6.515 -5.030 1.00 89.31 96 ARG A O 1
ATOM 720 N N . PRO A 1 97 ? -3.313 -5.887 -2.942 1.00 88.25 97 PRO A N 1
ATOM 721 C CA . PRO A 1 97 ? -2.175 -6.550 -2.312 1.00 88.25 97 PRO A CA 1
ATOM 722 C C . PRO A 1 97 ? -2.151 -8.041 -2.689 1.00 88.25 97 PRO A C 1
ATOM 724 O O . PRO A 1 97 ? -3.187 -8.704 -2.651 1.00 88.25 97 PRO A O 1
ATOM 727 N N . GLY A 1 98 ? -0.992 -8.559 -3.096 1.00 88.19 98 GLY A N 1
ATOM 728 C CA . GLY A 1 98 ? -0.830 -9.950 -3.531 1.00 88.19 98 GLY A CA 1
ATOM 729 C C . GLY A 1 98 ? -1.111 -10.208 -5.014 1.00 88.19 98 GLY A C 1
ATOM 730 O O . GLY A 1 98 ? -0.710 -11.257 -5.520 1.00 88.19 98 GLY A O 1
ATOM 731 N N . GLN A 1 99 ? -1.739 -9.279 -5.745 1.00 90.56 99 GLN A N 1
ATOM 732 C CA . GLN A 1 99 ? -1.925 -9.441 -7.190 1.00 90.56 99 GLN A CA 1
ATOM 733 C C . GLN A 1 99 ? -0.602 -9.261 -7.954 1.00 90.56 99 GLN A C 1
ATOM 735 O O . GLN A 1 99 ? 0.225 -8.423 -7.580 1.00 90.56 99 GLN A O 1
ATOM 740 N N . PRO A 1 100 ? -0.385 -10.037 -9.034 1.00 91.25 100 PRO A N 1
ATOM 741 C CA . PRO A 1 100 ? 0.852 -9.982 -9.793 1.00 91.25 100 PRO A CA 1
ATOM 742 C C . PRO A 1 100 ? 0.960 -8.690 -10.605 1.00 91.25 100 PRO A C 1
ATOM 744 O O . PRO A 1 100 ? 0.053 -8.337 -11.361 1.00 91.25 100 PRO A O 1
ATOM 747 N N . PHE A 1 101 ? 2.115 -8.033 -10.522 1.00 92.25 101 PHE A N 1
ATOM 748 C CA . PHE A 1 101 ? 2.499 -7.009 -11.483 1.00 92.25 101 PHE A CA 1
ATOM 749 C C . PHE A 1 101 ? 2.874 -7.658 -12.809 1.00 92.25 101 PHE A C 1
ATOM 751 O O . PHE A 1 101 ? 3.776 -8.495 -12.865 1.00 92.25 101 PHE A O 1
ATOM 758 N N . GLN A 1 102 ? 2.248 -7.205 -13.889 1.00 91.38 102 GLN A N 1
ATOM 759 C CA . GLN A 1 102 ? 2.689 -7.543 -15.236 1.00 91.38 102 GLN A CA 1
ATOM 760 C C . GLN A 1 102 ? 3.961 -6.755 -15.561 1.00 91.38 102 GLN A C 1
ATOM 762 O O . GLN A 1 102 ? 4.026 -5.539 -15.375 1.00 91.38 102 GLN A O 1
ATOM 767 N N . THR A 1 103 ? 4.989 -7.438 -16.040 1.00 87.31 103 THR A N 1
ATOM 768 C CA . THR A 1 103 ? 6.298 -6.853 -16.344 1.00 87.31 103 THR A CA 1
ATOM 769 C C . THR A 1 103 ? 6.715 -7.232 -17.759 1.00 87.31 103 THR A C 1
ATOM 771 O O . THR A 1 103 ? 6.470 -8.344 -18.218 1.00 87.31 103 THR A O 1
ATOM 774 N N . ALA A 1 104 ? 7.350 -6.303 -18.464 1.00 84.38 104 ALA A N 1
ATOM 775 C CA . ALA A 1 104 ? 7.970 -6.534 -19.766 1.00 84.38 104 ALA A CA 1
ATOM 776 C C . ALA A 1 104 ? 9.428 -6.042 -19.711 1.00 84.38 104 ALA A C 1
ATOM 778 O O . ALA A 1 104 ? 9.795 -5.381 -18.731 1.00 84.38 104 ALA A O 1
ATOM 779 N N . PRO A 1 105 ? 10.279 -6.333 -20.715 1.00 82.12 105 PRO A N 1
ATOM 780 C CA . PRO A 1 105 ? 11.646 -5.820 -20.741 1.00 82.12 105 PRO A CA 1
ATOM 781 C C . PRO A 1 105 ? 11.708 -4.309 -20.460 1.00 82.12 105 PRO A C 1
ATOM 783 O O . PRO A 1 105 ? 10.848 -3.546 -20.900 1.00 82.12 105 PRO A O 1
ATOM 786 N N . SER A 1 106 ? 12.723 -3.884 -19.702 1.00 80.56 106 SER A N 1
ATOM 787 C CA . SER A 1 106 ? 12.962 -2.476 -19.338 1.00 80.56 106 SER A CA 1
ATOM 788 C C . SER A 1 106 ? 11.898 -1.819 -18.442 1.00 80.56 106 SER A C 1
ATOM 790 O O . SER A 1 106 ? 11.773 -0.593 -18.426 1.00 80.56 106 SER A O 1
ATOM 792 N N . PHE A 1 107 ? 11.145 -2.597 -17.656 1.00 88.00 107 PHE A N 1
ATOM 793 C CA . PHE A 1 107 ? 10.295 -2.028 -16.607 1.00 88.00 107 PHE A CA 1
ATOM 794 C C . PHE A 1 107 ? 11.116 -1.401 -15.474 1.00 88.00 107 PHE A C 1
ATOM 796 O O . PHE A 1 107 ? 12.260 -1.770 -15.201 1.00 88.00 107 PHE A O 1
ATOM 803 N N . THR A 1 108 ? 10.503 -0.442 -14.790 1.00 89.75 108 THR A N 1
ATOM 804 C CA . THR A 1 108 ? 11.044 0.144 -13.566 1.00 89.75 108 THR A CA 1
ATOM 805 C C . THR A 1 108 ? 10.088 -0.143 -12.423 1.00 89.75 108 THR A C 1
ATOM 807 O O . THR A 1 108 ? 8.891 0.131 -12.528 1.00 89.75 108 THR A O 1
ATOM 810 N N . LEU A 1 109 ? 10.630 -0.697 -11.344 1.00 91.94 109 LEU A N 1
ATOM 811 C CA . LEU A 1 109 ? 9.911 -0.924 -10.106 1.00 91.94 109 LEU A CA 1
ATOM 812 C C . LEU A 1 109 ? 10.298 0.157 -9.100 1.00 91.94 109 LEU A C 1
ATOM 814 O O . LEU A 1 109 ? 11.476 0.410 -8.849 1.00 91.94 109 LEU A O 1
ATOM 818 N N . GLU A 1 110 ? 9.286 0.755 -8.503 1.00 93.19 110 GLU A N 1
ATOM 819 C CA . GLU A 1 110 ? 9.396 1.738 -7.444 1.00 93.19 110 GLU A CA 1
ATOM 820 C C . GLU A 1 110 ? 8.587 1.276 -6.234 1.00 93.19 110 GLU A C 1
ATOM 822 O O . GLU A 1 110 ? 7.554 0.619 -6.368 1.00 93.19 110 GLU A O 1
ATOM 827 N N . GLY A 1 111 ? 9.022 1.663 -5.044 1.00 93.12 111 GLY A N 1
ATOM 828 C CA . GLY A 1 111 ? 8.174 1.590 -3.868 1.00 93.12 111 GLY A CA 1
ATOM 829 C C . GLY A 1 111 ? 8.667 2.479 -2.746 1.00 93.12 111 GLY A C 1
ATOM 830 O O . GLY A 1 111 ? 9.659 3.199 -2.880 1.00 93.12 111 GLY A O 1
ATOM 831 N N . GLY A 1 112 ? 7.960 2.422 -1.624 1.00 92.81 112 GLY A N 1
ATOM 832 C CA . GLY A 1 112 ? 8.296 3.189 -0.432 1.00 92.81 112 GLY A CA 1
ATOM 833 C C . GLY A 1 112 ? 7.081 3.420 0.451 1.00 92.81 112 GLY A C 1
ATOM 834 O O . GLY A 1 112 ? 6.129 2.636 0.437 1.00 92.81 112 GLY A O 1
ATOM 835 N N . ILE A 1 113 ? 7.128 4.519 1.196 1.00 92.31 113 ILE A N 1
ATOM 836 C CA . ILE A 1 113 ? 6.034 5.026 2.020 1.00 92.31 113 ILE A CA 1
ATOM 837 C C . ILE A 1 113 ? 5.492 6.316 1.410 1.00 92.31 113 ILE A C 1
ATOM 839 O O . ILE A 1 113 ? 6.260 7.185 0.987 1.00 92.31 113 ILE A O 1
ATOM 843 N N . ALA A 1 114 ? 4.171 6.460 1.404 1.00 90.56 114 ALA A N 1
ATOM 844 C CA . ALA A 1 114 ? 3.480 7.696 1.068 1.00 90.56 114 ALA A CA 1
ATOM 845 C C . ALA A 1 114 ? 2.573 8.137 2.225 1.00 90.56 114 ALA A C 1
ATOM 847 O O . ALA A 1 114 ? 1.914 7.303 2.842 1.00 90.56 114 ALA A O 1
ATOM 848 N N . ALA A 1 115 ? 2.520 9.439 2.499 1.00 89.12 115 ALA A N 1
ATOM 849 C CA . ALA A 1 115 ? 1.462 10.048 3.291 1.00 89.12 115 ALA A CA 1
ATOM 850 C C . ALA A 1 115 ? 0.191 10.121 2.449 1.00 89.12 115 ALA A C 1
ATOM 852 O O . ALA A 1 115 ? 0.236 10.495 1.276 1.00 89.12 115 ALA A O 1
ATOM 853 N N . LEU A 1 116 ? -0.936 9.813 3.076 1.00 88.06 116 LEU A N 1
ATOM 854 C CA . LEU A 1 116 ? -2.254 10.110 2.553 1.00 88.06 116 LEU A CA 1
ATOM 855 C C . LEU A 1 116 ? -2.690 11.469 3.097 1.00 88.06 116 LEU A C 1
ATOM 857 O O . LEU A 1 116 ? -2.774 11.651 4.310 1.00 88.06 116 LEU A O 1
ATOM 861 N N . VAL A 1 117 ? -2.957 12.409 2.202 1.00 85.06 117 VAL A N 1
ATOM 862 C CA . VAL A 1 117 ? -3.302 13.795 2.527 1.00 85.06 117 VAL A CA 1
ATOM 863 C C . VAL A 1 117 ? -4.661 14.114 1.917 1.00 85.06 117 VAL A C 1
ATOM 865 O O . VAL A 1 117 ? -4.879 13.837 0.739 1.00 85.06 117 VAL A O 1
ATOM 868 N N . ALA A 1 118 ? -5.574 14.685 2.698 1.00 80.25 118 ALA A N 1
ATOM 869 C CA . ALA A 1 118 ? -6.829 15.213 2.163 1.00 80.25 118 ALA A CA 1
ATOM 870 C C . ALA A 1 118 ? -6.613 16.612 1.564 1.00 80.25 118 ALA A C 1
ATOM 872 O O . ALA A 1 118 ? -5.933 17.449 2.162 1.00 80.25 118 ALA A O 1
ATOM 873 N N . ALA A 1 119 ? -7.195 16.869 0.392 1.00 75.62 119 ALA A N 1
ATOM 874 C CA . ALA A 1 119 ? -7.280 18.204 -0.187 1.00 75.62 119 ALA A CA 1
ATOM 875 C C . ALA A 1 119 ? -8.310 19.061 0.567 1.00 75.62 119 ALA A C 1
ATOM 877 O O . ALA A 1 119 ? -9.373 18.573 0.952 1.00 75.62 119 ALA A O 1
ATOM 878 N N . GLY A 1 120 ? -8.000 20.348 0.745 1.00 64.62 120 GLY A N 1
ATOM 879 C CA . GLY A 1 120 ? -8.801 21.285 1.541 1.00 64.62 120 GLY A CA 1
ATOM 880 C C . GLY A 1 120 ? -8.319 21.403 2.995 1.00 64.62 120 GLY A C 1
ATOM 881 O O . GLY A 1 120 ? -7.856 20.440 3.602 1.00 64.62 120 GLY A O 1
ATOM 882 N N . GLY A 1 121 ? -8.379 22.617 3.560 1.00 57.47 121 GLY A N 1
ATOM 883 C CA . GLY A 1 121 ? -7.692 22.934 4.822 1.00 57.47 121 GLY A CA 1
ATOM 884 C C . GLY A 1 121 ? -6.165 22.856 4.676 1.00 57.47 121 GLY A C 1
ATOM 885 O O . GLY A 1 121 ? -5.658 22.705 3.571 1.00 57.47 121 GLY A O 1
ATOM 886 N N . ALA A 1 122 ? -5.404 22.956 5.767 1.00 61.53 122 ALA A N 1
ATOM 887 C CA . ALA A 1 122 ? -3.931 22.969 5.757 1.00 61.53 122 ALA A CA 1
ATOM 888 C C . ALA A 1 122 ? -3.252 21.651 5.283 1.00 61.53 122 ALA A C 1
ATOM 890 O O . ALA A 1 122 ? -2.105 21.400 5.637 1.00 61.53 122 ALA A O 1
ATOM 891 N N . GLY A 1 123 ? -3.941 20.793 4.516 1.00 68.12 123 GLY A N 1
ATOM 892 C CA . GLY A 1 123 ? -3.412 19.526 4.009 1.00 68.12 123 GLY A CA 1
ATOM 893 C C . GLY A 1 123 ? -3.233 18.495 5.119 1.00 68.12 123 GLY A C 1
ATOM 894 O O . GLY A 1 123 ? -2.123 18.024 5.363 1.00 68.12 123 GLY A O 1
ATOM 895 N N . ALA A 1 124 ? -4.319 18.150 5.816 1.00 76.81 124 ALA A N 1
ATOM 896 C CA . ALA A 1 124 ? -4.253 17.219 6.936 1.00 76.81 124 ALA A CA 1
ATOM 897 C C . ALA A 1 124 ? -3.762 15.833 6.479 1.00 76.81 124 ALA A C 1
ATOM 899 O O . ALA A 1 124 ? -4.360 15.190 5.610 1.00 76.81 124 ALA A O 1
ATOM 900 N N . VAL A 1 125 ? -2.673 15.366 7.094 1.00 83.06 125 VAL A N 1
ATOM 901 C CA . VAL A 1 125 ? -2.181 13.997 6.924 1.00 83.06 125 VAL A CA 1
ATOM 902 C C . VAL A 1 125 ? -3.145 13.054 7.637 1.00 83.06 125 VAL A C 1
ATOM 904 O O . VAL A 1 125 ? -3.317 13.119 8.852 1.00 83.06 125 VAL A O 1
ATOM 907 N N . LEU A 1 126 ? -3.776 12.168 6.872 1.00 83.12 126 LEU A N 1
ATOM 908 C CA . LEU A 1 126 ? -4.706 11.161 7.386 1.00 83.12 126 LEU A CA 1
ATOM 909 C C . LEU A 1 126 ? -3.975 9.933 7.930 1.00 83.12 126 LEU A C 1
ATOM 911 O O . LEU A 1 126 ? -4.485 9.208 8.784 1.00 83.12 126 LEU A O 1
ATOM 915 N N . GLY A 1 127 ? -2.788 9.678 7.392 1.00 87.94 127 GLY A N 1
ATOM 916 C CA . GLY A 1 127 ? -1.982 8.519 7.708 1.00 87.94 127 GLY A CA 1
ATOM 917 C C . GLY A 1 127 ? -0.947 8.262 6.629 1.00 87.94 127 GLY A C 1
ATOM 918 O O . GLY A 1 127 ? -0.677 9.112 5.781 1.00 87.94 127 GLY A O 1
ATOM 919 N N . TRP A 1 128 ? -0.371 7.070 6.645 1.00 89.62 128 TRP A N 1
ATOM 920 C CA . TRP A 1 128 ? 0.656 6.670 5.692 1.00 89.62 128 TRP A CA 1
ATOM 921 C C . TRP A 1 128 ? 0.489 5.221 5.267 1.00 89.62 128 TRP A C 1
ATOM 923 O O . TRP A 1 128 ? -0.017 4.381 6.010 1.00 89.62 128 TRP A O 1
ATOM 933 N N . VAL A 1 129 ? 0.891 4.944 4.034 1.00 91.44 129 VAL A N 1
ATOM 934 C CA . VAL A 1 129 ? 0.687 3.666 3.365 1.00 91.44 129 VAL A CA 1
ATOM 935 C C . VAL A 1 129 ? 1.952 3.266 2.622 1.00 91.44 129 VAL A C 1
ATOM 937 O O . VAL A 1 129 ? 2.686 4.097 2.080 1.00 91.44 129 VAL A O 1
ATOM 940 N N . GLN A 1 130 ? 2.209 1.968 2.593 1.00 93.06 130 GLN A N 1
ATOM 941 C CA . GLN A 1 130 ? 3.241 1.391 1.751 1.00 93.06 130 GLN A CA 1
ATOM 942 C C . GLN A 1 130 ? 2.749 1.289 0.311 1.00 93.06 130 GLN A C 1
ATOM 944 O O . GLN A 1 130 ? 1.583 0.979 0.085 1.00 93.06 130 GLN A O 1
ATOM 949 N N . TYR A 1 131 ? 3.618 1.506 -0.669 1.00 93.56 131 TYR A N 1
ATOM 950 C CA . TYR A 1 131 ? 3.246 1.356 -2.073 1.00 93.56 131 TYR A CA 1
ATOM 951 C C . TYR A 1 131 ? 4.324 0.644 -2.887 1.00 93.56 131 TYR A C 1
ATOM 953 O O . TYR A 1 131 ? 5.517 0.727 -2.587 1.00 93.56 131 TYR A O 1
ATOM 961 N N . HIS A 1 132 ? 3.869 -0.024 -3.943 1.00 94.38 132 HIS A N 1
ATOM 962 C CA . HIS A 1 132 ? 4.662 -0.492 -5.069 1.00 94.38 132 HIS A CA 1
ATOM 963 C C . HIS A 1 132 ? 4.065 0.075 -6.355 1.00 94.38 132 HIS A C 1
ATOM 965 O O . HIS A 1 132 ? 2.857 -0.010 -6.574 1.00 94.38 132 HIS A O 1
ATOM 971 N N . LEU A 1 133 ? 4.914 0.619 -7.216 1.00 93.69 133 LEU A N 1
ATOM 972 C CA . LEU A 1 133 ? 4.560 1.162 -8.516 1.00 93.69 133 LEU A CA 1
ATOM 973 C C . LEU A 1 133 ? 5.456 0.522 -9.576 1.00 93.69 133 LEU A C 1
ATOM 975 O O . LEU A 1 133 ? 6.679 0.634 -9.518 1.00 93.69 133 LEU A O 1
ATOM 979 N N . VAL A 1 134 ? 4.848 -0.121 -10.565 1.00 92.56 134 VAL A N 1
ATOM 980 C CA . VAL A 1 134 ? 5.546 -0.602 -11.759 1.00 92.56 134 VAL A CA 1
ATOM 981 C C . VAL A 1 134 ? 5.222 0.323 -12.917 1.00 92.56 134 VAL A C 1
ATOM 983 O O . VAL A 1 134 ? 4.066 0.448 -13.319 1.00 92.56 134 VAL A O 1
ATOM 986 N N . THR A 1 135 ? 6.261 0.926 -13.485 1.00 90.88 135 THR A N 1
ATOM 987 C CA . THR A 1 135 ? 6.176 1.672 -14.741 1.00 90.88 135 THR A CA 1
ATOM 988 C C . THR A 1 135 ? 6.728 0.795 -15.853 1.00 90.88 135 THR A C 1
ATOM 990 O O . THR A 1 135 ? 7.908 0.431 -15.840 1.00 90.88 135 THR A O 1
ATOM 993 N N . CYS A 1 136 ? 5.885 0.459 -16.829 1.00 86.12 136 CYS A N 1
ATOM 994 C CA . CYS A 1 136 ? 6.296 -0.328 -17.982 1.00 86.12 136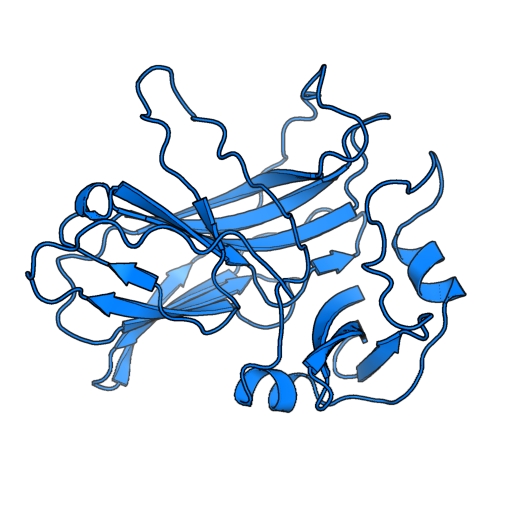 CYS A CA 1
ATOM 995 C C . CYS A 1 136 ? 5.800 0.325 -19.273 1.00 86.12 136 CYS A C 1
ATOM 997 O O . CYS A 1 136 ? 4.631 0.203 -19.634 1.00 86.12 136 CYS A O 1
ATOM 999 N N . ALA A 1 137 ? 6.706 1.005 -19.982 1.00 84.31 137 ALA A N 1
ATOM 1000 C CA . ALA A 1 137 ? 6.386 1.695 -21.231 1.00 84.31 137 ALA A CA 1
ATOM 1001 C C . ALA A 1 137 ? 5.830 0.737 -22.299 1.00 84.31 137 ALA A C 1
ATOM 1003 O O . ALA A 1 137 ? 4.898 1.094 -23.009 1.00 84.31 137 ALA A O 1
ATOM 1004 N N . ALA A 1 138 ? 6.334 -0.501 -22.353 1.00 85.31 138 ALA A N 1
ATOM 1005 C CA . ALA A 1 138 ? 5.844 -1.527 -23.273 1.00 85.31 138 ALA A CA 1
ATOM 1006 C C . ALA A 1 138 ? 4.388 -1.951 -23.002 1.00 85.31 138 ALA A C 1
ATOM 1008 O O . ALA A 1 138 ? 3.705 -2.380 -23.924 1.00 85.31 138 ALA A O 1
ATOM 1009 N N . LEU A 1 139 ? 3.905 -1.817 -21.760 1.00 86.19 139 LEU A N 1
ATOM 1010 C CA . LEU A 1 139 ? 2.498 -2.054 -21.415 1.00 86.19 139 LEU A CA 1
ATOM 1011 C C . LEU A 1 139 ? 1.625 -0.808 -21.602 1.00 86.19 139 LEU A C 1
ATOM 1013 O O . LEU A 1 139 ? 0.413 -0.894 -21.437 1.00 86.19 139 LEU A O 1
ATOM 1017 N N . GLY A 1 140 ? 2.226 0.358 -21.859 1.00 89.00 140 GLY A N 1
ATOM 1018 C CA . GLY A 1 140 ? 1.504 1.624 -21.946 1.00 89.00 140 GLY A CA 1
ATOM 1019 C C . GLY A 1 140 ? 0.763 2.012 -20.662 1.00 89.00 140 GLY A C 1
ATOM 1020 O O . GLY A 1 140 ? -0.181 2.788 -20.731 1.00 89.00 140 GLY A O 1
ATOM 1021 N N . GLN A 1 141 ? 1.154 1.478 -19.498 1.00 91.00 141 GLN A N 1
ATOM 1022 C CA . GLN A 1 141 ? 0.463 1.712 -18.227 1.00 91.00 141 GLN A CA 1
ATOM 1023 C C . GLN A 1 141 ? 1.414 1.694 -17.025 1.00 91.00 141 GLN A C 1
ATOM 1025 O O . GLN A 1 141 ? 2.523 1.146 -17.066 1.00 91.00 141 GLN A O 1
ATOM 1030 N N . ARG A 1 142 ? 0.940 2.270 -15.922 1.00 92.62 142 ARG A N 1
ATOM 1031 C CA . ARG A 1 142 ? 1.503 2.129 -14.580 1.00 92.62 142 ARG A CA 1
ATOM 1032 C C . ARG A 1 142 ? 0.612 1.198 -13.770 1.00 92.62 142 ARG A C 1
ATOM 1034 O O . ARG A 1 142 ? -0.604 1.328 -13.808 1.00 92.62 142 ARG A O 1
ATOM 1041 N N . GLN A 1 143 ? 1.203 0.285 -13.015 1.00 93.62 143 GLN A N 1
ATOM 1042 C CA . GLN A 1 143 ? 0.468 -0.559 -12.074 1.00 93.62 143 GLN A CA 1
ATOM 1043 C C . GLN A 1 143 ? 0.841 -0.142 -10.657 1.00 93.62 143 GLN A C 1
ATOM 1045 O O . GLN A 1 143 ? 2.022 -0.124 -10.314 1.00 93.62 143 GLN A O 1
ATOM 1050 N N . LEU A 1 144 ? -0.153 0.191 -9.844 1.00 93.31 144 LEU A N 1
ATOM 1051 C CA . LEU A 1 144 ? 0.010 0.682 -8.482 1.00 93.31 144 LEU A CA 1
ATOM 1052 C C . LEU A 1 144 ? -0.665 -0.283 -7.512 1.00 93.31 144 LEU A C 1
ATOM 1054 O O . LEU A 1 144 ? -1.847 -0.584 -7.648 1.00 93.31 144 LEU A O 1
ATOM 1058 N N . SER A 1 145 ? 0.082 -0.734 -6.515 1.00 92.19 145 SER A N 1
ATOM 1059 C CA . SER A 1 145 ? -0.432 -1.512 -5.391 1.00 92.19 145 SER A CA 1
ATOM 1060 C C . SER A 1 145 ? -0.066 -0.810 -4.098 1.00 92.19 145 SER A C 1
ATOM 1062 O O . SER A 1 145 ? 1.038 -0.281 -3.962 1.00 92.19 145 SER A O 1
ATOM 1064 N N . PHE A 1 146 ? -0.960 -0.881 -3.123 1.00 91.31 146 PHE A N 1
ATOM 1065 C CA . PHE A 1 146 ? -0.691 -0.445 -1.758 1.00 91.31 146 PHE A CA 1
ATOM 1066 C C . PHE A 1 146 ? -0.462 -1.640 -0.844 1.00 91.31 146 PHE A C 1
ATOM 1068 O O . PHE A 1 146 ? -0.885 -2.752 -1.162 1.00 91.31 146 PHE A O 1
ATOM 1075 N N . GLY A 1 147 ? 0.188 -1.399 0.293 1.00 88.38 147 GLY A N 1
ATOM 1076 C CA . GLY A 1 147 ? 0.107 -2.284 1.447 1.00 88.38 147 GLY A CA 1
ATOM 1077 C C . GLY A 1 147 ? -1.356 -2.440 1.862 1.00 88.38 147 GLY A C 1
ATOM 1078 O O . GLY A 1 147 ? -2.156 -1.535 1.612 1.00 88.38 147 GLY A O 1
ATOM 1079 N N . PRO A 1 148 ? -1.729 -3.559 2.499 1.00 86.12 148 PRO A N 1
ATOM 1080 C CA . PRO A 1 148 ? -3.111 -3.772 2.925 1.00 86.12 148 PRO A CA 1
ATOM 1081 C C . PRO A 1 148 ? -3.566 -2.771 3.997 1.00 86.12 148 PRO A C 1
ATOM 1083 O O . PRO A 1 148 ? -4.758 -2.676 4.276 1.00 86.12 148 PRO A O 1
ATOM 1086 N N . GLU A 1 149 ? -2.630 -2.020 4.586 1.00 90.31 149 GLU A N 1
ATOM 1087 C CA . GLU A 1 149 ? -2.864 -1.213 5.772 1.00 90.31 149 GLU A CA 1
ATOM 1088 C C . GLU A 1 149 ? -2.469 0.249 5.616 1.00 90.31 149 GLU A C 1
ATOM 1090 O O . GLU A 1 149 ? -1.352 0.579 5.214 1.00 90.31 149 GLU A O 1
ATOM 1095 N N . LEU A 1 150 ? -3.396 1.117 6.017 1.00 91.06 150 LEU A N 1
ATOM 1096 C CA . LEU A 1 150 ? -3.163 2.524 6.301 1.00 91.06 150 LEU A CA 1
ATOM 1097 C C . LEU A 1 150 ? -2.796 2.668 7.778 1.00 91.06 150 LEU A C 1
ATOM 1099 O O . LEU A 1 150 ? -3.576 2.309 8.663 1.00 91.06 150 LEU A O 1
ATOM 1103 N N . VAL A 1 151 ? -1.624 3.223 8.054 1.00 91.25 151 VAL A N 1
ATOM 1104 C CA . VAL A 1 151 ? -1.230 3.591 9.411 1.00 91.25 151 VAL A CA 1
ATOM 1105 C C . VAL A 1 151 ? -1.929 4.894 9.776 1.00 91.25 151 VAL A C 1
ATOM 1107 O O . VAL A 1 151 ? -1.645 5.936 9.189 1.00 91.25 151 VAL A O 1
ATOM 1110 N N . VAL A 1 152 ? -2.828 4.840 10.756 1.00 87.69 152 VAL A N 1
ATOM 1111 C CA . VAL A 1 152 ? -3.487 6.022 11.319 1.00 87.69 152 VAL A CA 1
ATOM 1112 C C . VAL A 1 152 ? -2.613 6.526 12.462 1.00 87.69 152 VAL A C 1
ATOM 1114 O O . VAL A 1 152 ? -2.633 5.976 13.567 1.00 87.69 152 VAL A O 1
ATOM 1117 N N . SER A 1 153 ? -1.776 7.515 12.161 1.00 77.44 153 SER A N 1
ATOM 1118 C CA . SER A 1 153 ? -0.977 8.254 13.137 1.00 77.44 153 SER A CA 1
ATOM 1119 C C . SER A 1 153 ? -0.695 9.656 12.610 1.00 77.44 153 SER A C 1
ATOM 1121 O O . SER A 1 153 ? -0.478 9.824 11.410 1.00 77.44 153 SER A O 1
ATOM 1123 N N . ALA A 1 154 ? -0.681 10.634 13.517 1.00 63.88 154 ALA A N 1
ATOM 1124 C CA . ALA A 1 154 ? -0.174 11.976 13.239 1.00 63.88 154 ALA A CA 1
ATOM 1125 C C . ALA A 1 154 ? 1.364 12.021 13.267 1.00 63.88 154 ALA A C 1
ATOM 1127 O O . ALA A 1 154 ? 1.966 12.934 12.704 1.00 63.88 154 ALA A O 1
ATOM 1128 N N . ASP A 1 155 ? 2.001 11.032 13.902 1.00 70.81 155 ASP A N 1
ATOM 1129 C CA . ASP A 1 155 ? 3.454 10.955 13.963 1.00 70.81 155 ASP A CA 1
ATOM 1130 C C . ASP A 1 155 ? 4.031 10.636 12.590 1.00 70.81 155 ASP A C 1
ATOM 1132 O O . ASP A 1 155 ? 3.525 9.785 11.847 1.00 70.81 155 ASP A O 1
ATOM 1136 N N . SER A 1 156 ? 5.146 11.298 12.283 1.00 69.00 156 SER A N 1
ATOM 1137 C CA . SER A 1 156 ? 5.908 10.969 11.089 1.00 69.00 156 SER A CA 1
ATOM 1138 C C . SER A 1 156 ? 6.371 9.515 11.161 1.00 69.00 156 SER A C 1
ATOM 1140 O O . SER A 1 156 ? 6.805 9.053 12.222 1.00 69.00 156 SER A O 1
ATOM 1142 N N . PRO A 1 157 ? 6.316 8.784 10.041 1.00 72.25 157 PRO A N 1
ATOM 1143 C CA . PRO A 1 157 ? 6.919 7.467 9.984 1.00 72.25 157 PRO A CA 1
ATOM 1144 C C . PRO A 1 157 ? 8.385 7.532 10.390 1.00 72.25 157 PRO A C 1
ATOM 1146 O O . PRO A 1 157 ? 9.128 8.391 9.917 1.00 72.25 157 PRO A O 1
ATOM 1149 N N . THR A 1 158 ? 8.821 6.590 11.224 1.00 68.38 158 THR A N 1
ATOM 1150 C CA . THR A 1 158 ? 10.238 6.485 11.587 1.00 68.38 158 THR A CA 1
ATOM 1151 C C . THR A 1 158 ? 11.106 6.215 10.362 1.00 68.38 158 THR A C 1
ATOM 1153 O O . THR A 1 158 ? 12.260 6.620 10.355 1.00 68.38 158 THR A O 1
ATOM 1156 N N . GLY A 1 159 ? 10.523 5.618 9.311 1.00 65.88 159 GLY A N 1
ATOM 1157 C CA . GLY A 1 159 ? 11.186 5.346 8.044 1.00 65.88 159 GLY A CA 1
ATOM 1158 C C . GLY A 1 159 ? 12.215 4.222 8.148 1.00 65.88 159 GLY A C 1
ATOM 1159 O O . GLY A 1 159 ? 12.651 3.837 9.228 1.00 65.88 159 GLY A O 1
ATOM 1160 N N . GLY A 1 160 ? 12.582 3.632 7.014 1.00 79.75 160 GLY A N 1
ATOM 1161 C CA . GLY A 1 160 ? 13.459 2.463 6.978 1.00 79.75 160 GLY A CA 1
ATOM 1162 C C . GLY A 1 160 ? 12.715 1.128 7.018 1.00 79.75 160 GLY A C 1
ATOM 1163 O O . GLY A 1 160 ? 11.496 1.052 7.193 1.00 79.75 160 GLY A O 1
ATOM 1164 N N . GLY A 1 161 ? 13.460 0.052 6.774 1.00 88.94 161 GLY A N 1
ATOM 1165 C CA . GLY A 1 161 ? 12.905 -1.285 6.600 1.00 88.94 161 GLY A CA 1
ATOM 1166 C C . GLY A 1 161 ? 13.780 -2.180 5.734 1.00 88.94 161 GLY A C 1
ATOM 1167 O O . GLY A 1 161 ? 14.929 -1.851 5.431 1.00 88.94 161 GLY A O 1
ATOM 1168 N N . THR A 1 162 ? 13.215 -3.301 5.304 1.00 92.69 162 THR A N 1
ATOM 1169 C CA . THR A 1 162 ? 13.872 -4.269 4.427 1.00 92.69 162 THR A CA 1
ATOM 1170 C C . THR A 1 162 ? 12.990 -4.589 3.229 1.00 92.69 162 THR A C 1
ATOM 1172 O O . THR A 1 162 ? 11.791 -4.841 3.345 1.00 92.69 162 THR A O 1
ATOM 1175 N N . GLY A 1 163 ? 13.590 -4.538 2.047 1.00 92.62 163 GLY A N 1
ATOM 1176 C CA . GLY A 1 163 ? 13.018 -5.079 0.828 1.00 92.62 163 GLY A CA 1
ATOM 1177 C C . GLY A 1 163 ? 13.646 -6.428 0.519 1.00 92.62 163 GLY A C 1
ATOM 1178 O O . GLY A 1 163 ? 14.798 -6.684 0.882 1.00 92.62 163 GLY A O 1
ATOM 1179 N N . GLY A 1 164 ? 12.888 -7.293 -0.142 1.00 92.38 164 GLY A N 1
ATOM 1180 C CA . GLY A 1 164 ? 13.332 -8.614 -0.553 1.00 92.38 164 GLY A CA 1
ATOM 1181 C C . GLY A 1 164 ? 12.800 -8.973 -1.934 1.00 92.38 164 GLY A C 1
ATOM 1182 O O . GLY A 1 164 ? 11.627 -8.759 -2.236 1.00 92.38 164 GLY A O 1
ATOM 1183 N N . LEU A 1 165 ? 13.671 -9.533 -2.767 1.00 91.12 165 LEU A N 1
ATOM 1184 C CA . LEU A 1 165 ? 13.299 -10.248 -3.983 1.00 91.12 165 LEU A CA 1
ATOM 1185 C C . LEU A 1 165 ? 13.434 -11.743 -3.707 1.00 91.12 165 LEU A C 1
ATOM 1187 O O . LEU A 1 165 ? 14.497 -12.179 -3.266 1.00 91.12 165 LEU A O 1
ATOM 1191 N N . PHE A 1 166 ? 12.373 -12.499 -3.972 1.00 90.56 166 PHE A N 1
ATOM 1192 C CA . PHE A 1 166 ? 12.276 -13.936 -3.721 1.00 90.56 166 PHE A CA 1
ATOM 1193 C C . PHE A 1 166 ? 11.983 -14.642 -5.038 1.00 90.56 166 PHE A C 1
ATOM 1195 O O . PHE A 1 166 ? 10.918 -14.435 -5.619 1.00 90.56 166 PHE A O 1
ATOM 1202 N N . ALA A 1 167 ? 12.913 -15.448 -5.529 1.00 88.19 167 ALA A N 1
ATOM 1203 C CA . ALA A 1 167 ? 12.718 -16.214 -6.752 1.00 88.19 167 ALA A CA 1
ATOM 1204 C C . ALA A 1 167 ? 12.067 -17.576 -6.467 1.00 88.19 167 ALA A C 1
ATOM 1206 O O . ALA A 1 167 ? 12.066 -18.072 -5.339 1.00 88.19 167 ALA A O 1
ATOM 1207 N N . ALA A 1 168 ? 11.509 -18.190 -7.512 1.00 85.25 168 ALA A N 1
ATOM 1208 C CA . ALA A 1 168 ? 10.866 -19.502 -7.429 1.00 85.25 168 ALA A CA 1
ATOM 1209 C C . ALA A 1 168 ? 11.822 -20.643 -7.027 1.00 85.25 168 ALA A C 1
ATOM 1211 O O . ALA A 1 168 ? 11.372 -21.642 -6.476 1.00 85.25 168 ALA A O 1
ATOM 1212 N N . ASP A 1 169 ? 13.127 -20.490 -7.266 1.00 86.31 169 ASP A N 1
ATOM 1213 C CA . ASP A 1 169 ? 14.170 -21.441 -6.854 1.00 86.31 169 ASP A CA 1
ATOM 1214 C C . ASP A 1 169 ? 14.546 -21.332 -5.362 1.00 86.31 169 ASP A C 1
ATOM 1216 O O . ASP A 1 169 ? 15.449 -22.023 -4.893 1.00 86.31 169 ASP A O 1
ATOM 1220 N N . GLY A 1 170 ? 13.865 -20.459 -4.612 1.00 87.38 170 GLY A N 1
ATOM 1221 C CA . GLY A 1 170 ? 14.130 -20.194 -3.201 1.00 87.38 170 GLY A CA 1
ATOM 1222 C C . GLY A 1 170 ? 15.245 -19.178 -2.955 1.00 87.38 170 GLY A C 1
ATOM 1223 O O . GLY A 1 170 ? 15.485 -18.819 -1.801 1.00 87.38 170 GLY A O 1
ATOM 1224 N N . SER A 1 171 ? 15.914 -18.673 -3.998 1.00 88.56 171 SER A N 1
ATOM 1225 C CA . SER A 1 171 ? 16.925 -17.633 -3.829 1.00 88.56 171 SER A CA 1
ATOM 1226 C C . SER A 1 171 ? 16.295 -16.313 -3.376 1.00 88.56 171 SER A C 1
ATOM 1228 O O . SER A 1 171 ? 15.210 -15.912 -3.810 1.00 88.56 171 SER A O 1
ATOM 1230 N N . GLN A 1 172 ? 16.999 -15.621 -2.478 1.00 92.56 172 GLN A N 1
ATOM 1231 C CA . GLN A 1 172 ? 16.556 -14.361 -1.897 1.00 92.56 172 GLN A CA 1
ATOM 1232 C C . GLN A 1 172 ? 17.655 -13.304 -2.001 1.00 92.56 172 GLN A C 1
ATOM 1234 O O . GLN A 1 172 ? 18.824 -13.563 -1.710 1.00 92.56 172 GLN A O 1
ATOM 1239 N N . ARG A 1 173 ? 17.270 -12.078 -2.362 1.00 91.19 173 ARG A N 1
ATOM 1240 C CA . ARG A 1 173 ? 18.128 -10.890 -2.254 1.00 91.19 173 ARG A CA 1
ATOM 1241 C C . ARG A 1 173 ? 17.434 -9.826 -1.425 1.00 91.19 173 ARG A C 1
ATOM 1243 O O . ARG A 1 173 ? 16.354 -9.373 -1.793 1.00 91.19 173 ARG A O 1
ATOM 1250 N N . SER A 1 174 ? 18.063 -9.418 -0.329 1.00 93.44 174 SER A N 1
ATOM 1251 C CA . SER A 1 174 ? 17.577 -8.339 0.531 1.00 93.44 174 SER A CA 1
ATOM 1252 C C . SER A 1 174 ? 18.275 -7.017 0.234 1.00 93.44 174 SER A C 1
ATOM 1254 O O . SER A 1 174 ? 19.457 -6.998 -0.110 1.00 93.44 174 SER A O 1
ATOM 1256 N N . PHE A 1 175 ? 17.570 -5.910 0.437 1.00 92.38 175 PHE A N 1
ATOM 1257 C CA . PHE A 1 175 ? 18.123 -4.561 0.337 1.00 92.38 175 PHE A CA 1
ATOM 1258 C C . PHE A 1 175 ? 17.504 -3.648 1.407 1.00 92.38 175 PHE A C 1
ATOM 1260 O O . PHE A 1 175 ? 16.346 -3.845 1.791 1.00 92.38 175 PHE A O 1
ATOM 1267 N N . PRO A 1 176 ? 18.255 -2.661 1.924 1.00 92.31 176 PRO A N 1
ATOM 1268 C CA . PRO A 1 176 ? 17.715 -1.711 2.888 1.00 92.31 176 PRO A CA 1
ATOM 1269 C C . PRO A 1 176 ? 16.705 -0.780 2.211 1.00 92.31 176 PRO A C 1
ATOM 1271 O O . PRO A 1 176 ? 16.919 -0.330 1.083 1.00 92.31 176 PRO A O 1
ATOM 1274 N N . LEU A 1 177 ? 15.612 -0.470 2.909 1.00 91.12 177 LEU A N 1
ATOM 1275 C CA . LEU A 1 177 ? 14.669 0.558 2.470 1.00 91.12 177 LEU A CA 1
ATOM 1276 C C . LEU A 1 177 ? 15.095 1.921 3.024 1.00 91.12 177 LEU A C 1
ATOM 1278 O O . LEU A 1 177 ? 15.556 1.998 4.166 1.00 91.12 177 LEU A O 1
ATOM 1282 N N . PRO A 1 178 ? 14.947 3.001 2.241 1.00 86.94 178 PRO A N 1
ATOM 1283 C CA . PRO A 1 178 ? 15.334 4.332 2.669 1.00 86.94 178 PRO A CA 1
ATOM 1284 C C . PRO A 1 178 ? 14.499 4.804 3.859 1.00 86.94 178 PRO A C 1
ATOM 1286 O O . PRO A 1 178 ? 13.322 4.462 4.018 1.00 86.94 178 PRO A O 1
ATOM 1289 N N . GLN A 1 179 ? 15.135 5.645 4.668 1.00 87.38 179 GLN A N 1
ATOM 1290 C CA . GLN A 1 179 ? 14.461 6.432 5.688 1.00 87.38 179 GLN A CA 1
ATOM 1291 C C . GLN A 1 179 ? 13.411 7.343 5.047 1.00 87.38 179 GLN A C 1
ATOM 1293 O O . GLN A 1 179 ? 13.495 7.690 3.865 1.00 87.38 179 GLN A O 1
ATOM 1298 N N . VAL A 1 180 ? 12.404 7.713 5.828 1.00 84.31 180 VAL A N 1
ATOM 1299 C CA . VAL A 1 180 ? 11.411 8.679 5.380 1.00 84.31 180 VAL A CA 1
ATOM 1300 C C . VAL A 1 180 ? 12.013 10.074 5.501 1.00 84.31 180 VAL A C 1
ATOM 1302 O O . VAL A 1 180 ? 12.517 10.458 6.553 1.00 84.31 180 VAL A O 1
ATOM 1305 N N . GLY A 1 181 ? 11.986 10.819 4.398 1.00 77.62 181 GLY A N 1
ATOM 1306 C CA . GLY A 1 181 ? 12.347 12.227 4.398 1.00 77.62 181 GLY A CA 1
ATOM 1307 C C . GLY A 1 181 ? 11.280 13.080 5.082 1.00 77.62 181 GLY A C 1
ATOM 1308 O O . GLY A 1 181 ? 10.117 12.688 5.203 1.00 77.62 181 GLY A O 1
ATOM 1309 N N . ARG A 1 182 ? 11.661 14.297 5.478 1.00 69.88 182 ARG A N 1
ATOM 1310 C CA . ARG A 1 182 ? 10.667 15.340 5.748 1.00 69.88 182 ARG A CA 1
ATOM 1311 C C . ARG A 1 182 ? 9.996 15.664 4.420 1.00 69.88 182 ARG A C 1
ATOM 1313 O O . ARG A 1 182 ? 10.681 16.026 3.471 1.00 69.88 182 ARG A O 1
ATOM 1320 N N . GLY A 1 183 ? 8.689 15.454 4.327 1.00 63.50 183 GLY A N 1
ATOM 1321 C CA . GLY A 1 183 ? 7.971 15.910 3.145 1.00 63.50 183 GLY A CA 1
ATOM 1322 C C . GLY A 1 183 ? 7.815 17.424 3.213 1.00 63.50 183 GLY A C 1
ATOM 1323 O O . GLY A 1 183 ? 7.497 17.940 4.280 1.00 63.50 183 GLY A O 1
ATOM 1324 N N . ASP A 1 184 ? 8.034 18.113 2.098 1.00 61.88 184 ASP A N 1
ATOM 1325 C CA . ASP A 1 184 ? 7.816 19.556 2.017 1.00 61.88 184 ASP A CA 1
ATOM 1326 C C . ASP A 1 184 ? 6.346 19.886 2.276 1.00 61.88 184 ASP A C 1
ATOM 1328 O O . ASP A 1 184 ? 5.456 19.304 1.651 1.00 61.88 184 ASP A O 1
ATOM 1332 N N . ASP A 1 185 ? 6.086 20.864 3.142 1.00 57.22 185 ASP A N 1
ATOM 1333 C CA . ASP A 1 185 ? 4.746 21.386 3.458 1.00 57.22 185 ASP A CA 1
ATOM 1334 C C . ASP A 1 185 ? 4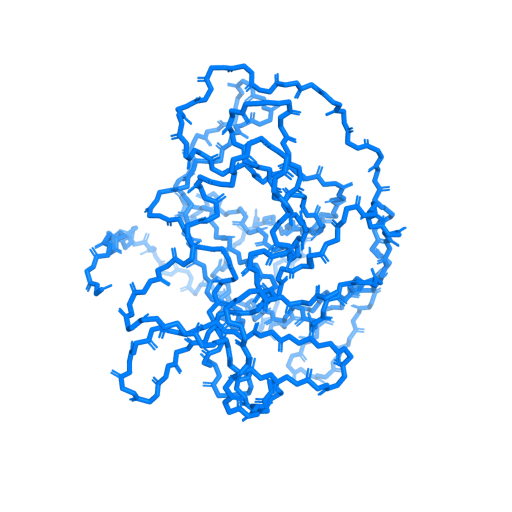.132 22.208 2.312 1.00 57.22 185 ASP A C 1
ATOM 1336 O O . ASP A 1 185 ? 3.176 22.956 2.507 1.00 57.22 185 ASP A O 1
ATOM 1340 N N . GLY A 1 186 ? 4.675 22.076 1.099 1.00 58.31 186 GLY A N 1
ATOM 1341 C CA . GLY A 1 186 ? 4.136 22.703 -0.094 1.00 58.31 186 GLY A CA 1
ATOM 1342 C C . GLY A 1 186 ? 2.698 22.252 -0.309 1.00 58.31 186 GLY A C 1
ATOM 1343 O O . GLY A 1 186 ? 2.443 21.107 -0.689 1.00 58.31 186 GLY A O 1
ATOM 1344 N N . ALA A 1 187 ? 1.756 23.156 -0.053 1.00 57.16 187 ALA A N 1
ATOM 1345 C CA . ALA A 1 187 ? 0.367 22.949 -0.403 1.00 57.16 187 ALA A CA 1
ATOM 1346 C C . ALA A 1 187 ? 0.277 22.760 -1.921 1.00 57.16 187 ALA A C 1
ATOM 1348 O O . ALA A 1 187 ? 0.734 23.607 -2.690 1.00 57.16 187 ALA A O 1
ATOM 1349 N N . VAL A 1 188 ? -0.335 21.660 -2.360 1.00 62.44 188 VAL A N 1
ATOM 1350 C CA . VAL A 1 188 ? -0.853 21.596 -3.726 1.00 62.44 188 VAL A CA 1
ATOM 1351 C C . VAL A 1 188 ? -2.123 22.437 -3.714 1.00 62.44 188 VAL A C 1
ATOM 1353 O O . VAL A 1 188 ? -3.184 21.968 -3.304 1.00 62.44 188 VAL A O 1
ATOM 1356 N N . ALA A 1 189 ? -1.973 23.720 -4.041 1.00 60.91 189 ALA A N 1
ATOM 1357 C CA . ALA A 1 189 ? -3.101 24.626 -4.190 1.00 60.91 189 ALA A CA 1
ATOM 1358 C C . ALA A 1 189 ? -4.023 24.125 -5.319 1.00 60.91 189 ALA A C 1
ATOM 1360 O O . ALA A 1 189 ? -3.559 23.509 -6.278 1.00 60.91 189 ALA A O 1
ATOM 1361 N N . ASP A 1 190 ? -5.322 24.385 -5.182 1.00 72.56 190 ASP A N 1
ATOM 1362 C CA . ASP A 1 190 ? -6.343 24.189 -6.223 1.00 72.56 190 ASP A CA 1
ATOM 1363 C C . ASP A 1 190 ? -6.695 22.737 -6.610 1.00 72.56 190 ASP A C 1
ATOM 1365 O O . ASP A 1 190 ? -7.102 22.464 -7.740 1.00 72.56 190 ASP A O 1
ATOM 1369 N N . LEU A 1 191 ? -6.614 21.787 -5.672 1.00 77.81 191 LEU A N 1
ATOM 1370 C CA . LEU A 1 191 ? -7.248 20.475 -5.859 1.00 77.81 191 LEU A CA 1
ATOM 1371 C C . LEU A 1 191 ? -8.757 20.538 -5.553 1.00 77.81 191 LEU A C 1
ATOM 1373 O O . LEU A 1 191 ? -9.152 21.230 -4.610 1.00 77.81 191 LEU A O 1
ATOM 1377 N N . PRO A 1 192 ? -9.606 19.790 -6.290 1.00 80.19 192 PRO A N 1
ATOM 1378 C CA . PRO A 1 192 ? -11.022 19.672 -5.962 1.00 80.19 192 PRO A CA 1
ATOM 1379 C C . PRO A 1 192 ? -11.236 19.236 -4.504 1.00 80.19 192 PRO A C 1
ATOM 1381 O O . PRO A 1 192 ? -10.438 18.434 -3.992 1.00 80.19 192 PRO A O 1
ATOM 1384 N N . PRO A 1 193 ? -12.320 19.698 -3.849 1.00 72.12 193 PRO A N 1
ATOM 1385 C CA . PRO A 1 193 ? -12.730 19.133 -2.568 1.00 72.12 193 PRO A CA 1
ATOM 1386 C C . PRO A 1 193 ? -12.860 17.612 -2.709 1.00 72.12 193 PRO A C 1
ATOM 1388 O O . PRO A 1 193 ? -13.181 17.112 -3.786 1.00 72.12 193 PRO A O 1
ATOM 1391 N N . ASP A 1 194 ? -12.541 16.882 -1.641 1.00 74.12 194 ASP A N 1
ATOM 1392 C CA . ASP A 1 194 ? -12.558 15.412 -1.604 1.00 74.12 194 ASP A CA 1
ATOM 1393 C C . ASP A 1 194 ? -11.443 14.713 -2.409 1.00 74.12 194 ASP A C 1
ATOM 1395 O O . ASP A 1 194 ? -11.424 13.488 -2.543 1.00 74.12 194 ASP A O 1
ATOM 1399 N N . THR A 1 195 ? -10.444 15.453 -2.896 1.00 81.94 195 THR A N 1
ATOM 1400 C CA . THR A 1 195 ? -9.250 14.828 -3.481 1.00 81.94 195 THR A CA 1
ATOM 1401 C C . THR A 1 195 ? -8.369 14.226 -2.386 1.00 81.94 195 THR A C 1
ATOM 1403 O O . THR A 1 195 ? -8.010 14.895 -1.418 1.00 81.94 195 THR A O 1
ATOM 1406 N N . LEU A 1 196 ? -7.959 12.968 -2.556 1.00 84.44 196 LEU A N 1
ATOM 1407 C CA . LEU A 1 196 ? -6.907 12.352 -1.749 1.00 84.44 196 LEU A CA 1
ATOM 1408 C C . LEU A 1 196 ? -5.588 12.386 -2.517 1.00 84.44 196 LEU A C 1
ATOM 1410 O O . LEU A 1 196 ? -5.490 11.901 -3.643 1.00 84.44 196 LEU A O 1
ATOM 1414 N N . MET A 1 197 ? -4.556 12.928 -1.884 1.00 86.62 197 MET A N 1
ATOM 1415 C CA . MET A 1 197 ? -3.207 12.983 -2.421 1.00 86.62 197 MET A CA 1
ATOM 1416 C C . MET A 1 197 ? -2.316 11.960 -1.721 1.00 86.62 197 MET A C 1
ATOM 1418 O O . MET A 1 197 ? -2.281 11.865 -0.495 1.00 86.62 197 MET A O 1
ATOM 1422 N N . LEU A 1 198 ? -1.540 11.229 -2.517 1.00 87.56 198 LEU A N 1
ATOM 1423 C CA . LEU A 1 198 ? -0.471 10.365 -2.028 1.00 87.56 198 LEU A CA 1
ATOM 1424 C C . LEU A 1 198 ? 0.867 11.083 -2.176 1.00 87.56 198 LEU A C 1
ATOM 1426 O O . LEU A 1 198 ? 1.447 11.135 -3.262 1.00 87.56 198 LEU A O 1
ATOM 1430 N N . ARG A 1 199 ? 1.369 11.631 -1.068 1.00 87.56 199 ARG A N 1
ATOM 1431 C CA . ARG A 1 199 ? 2.663 12.316 -1.023 1.00 87.56 199 ARG A CA 1
ATOM 1432 C C . ARG A 1 199 ? 3.754 11.317 -0.670 1.00 87.56 199 ARG A C 1
ATOM 1434 O O . ARG A 1 199 ? 3.791 10.807 0.444 1.00 87.56 199 ARG A O 1
ATOM 1441 N N . ARG A 1 200 ? 4.662 11.036 -1.605 1.00 88.88 200 ARG A N 1
ATOM 1442 C CA . ARG A 1 200 ? 5.797 10.128 -1.367 1.00 88.88 200 ARG A CA 1
ATOM 1443 C C . ARG A 1 200 ? 6.685 10.703 -0.265 1.00 88.88 200 ARG A C 1
ATOM 1445 O O . ARG A 1 200 ? 7.127 11.842 -0.366 1.00 88.88 200 ARG A O 1
ATOM 1452 N N . LEU A 1 201 ? 6.940 9.910 0.768 1.00 88.75 201 LEU A N 1
ATOM 1453 C CA . LEU A 1 201 ? 7.817 10.276 1.879 1.00 88.75 201 LEU A CA 1
ATOM 1454 C C . LEU A 1 201 ? 9.154 9.526 1.822 1.00 88.75 201 LEU A C 1
ATOM 1456 O O . LEU A 1 201 ? 10.178 10.022 2.282 1.00 88.75 201 LEU A O 1
ATOM 1460 N N . SER A 1 202 ? 9.153 8.331 1.234 1.00 90.31 202 SER A N 1
ATOM 1461 C CA . SER A 1 202 ? 10.361 7.599 0.866 1.00 90.31 202 SER A CA 1
ATOM 1462 C C . SER A 1 202 ? 10.187 6.945 -0.501 1.00 90.31 202 SER A C 1
ATOM 1464 O O . SER A 1 202 ? 9.067 6.701 -0.971 1.00 90.31 202 SER A O 1
ATOM 1466 N N . ARG A 1 203 ? 11.316 6.688 -1.165 1.00 91.00 203 ARG A N 1
ATOM 1467 C CA . ARG A 1 203 ? 11.341 6.099 -2.500 1.00 91.00 203 ARG A CA 1
ATOM 1468 C C . ARG A 1 203 ? 12.591 5.262 -2.693 1.00 91.00 203 ARG A C 1
ATOM 1470 O O . ARG A 1 203 ? 13.701 5.764 -2.547 1.00 91.00 203 ARG A O 1
ATOM 1477 N N . TRP A 1 204 ? 12.402 4.022 -3.110 1.00 91.62 204 TRP A N 1
ATOM 1478 C CA . TRP A 1 204 ? 13.451 3.176 -3.660 1.00 91.62 204 TRP A CA 1
ATOM 1479 C C . TRP A 1 204 ? 13.099 2.789 -5.096 1.00 91.62 204 TRP A C 1
ATOM 1481 O O . TRP A 1 204 ? 11.933 2.793 -5.493 1.00 91.6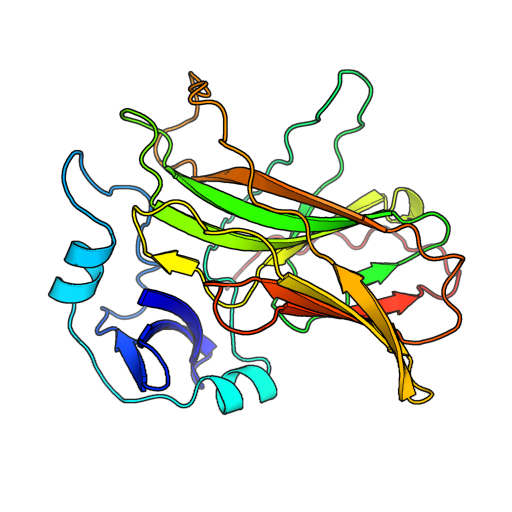2 204 TRP A O 1
ATOM 1491 N N . LEU A 1 205 ? 14.129 2.486 -5.884 1.00 92.06 205 LEU A N 1
ATOM 1492 C CA . LEU A 1 205 ? 14.009 2.162 -7.300 1.00 92.06 205 LEU A CA 1
ATOM 1493 C C . LEU A 1 205 ? 14.827 0.913 -7.603 1.00 92.06 205 LEU A C 1
ATOM 1495 O O . LEU A 1 205 ? 16.003 0.845 -7.248 1.00 92.06 205 LEU A O 1
ATOM 1499 N N . ILE A 1 206 ? 14.225 -0.047 -8.296 1.00 89.06 206 ILE A N 1
ATOM 1500 C CA . ILE A 1 206 ? 14.909 -1.243 -8.779 1.00 89.06 206 ILE A CA 1
ATOM 1501 C C . ILE A 1 206 ? 14.619 -1.399 -10.265 1.00 89.06 206 ILE A C 1
ATOM 1503 O O . ILE A 1 206 ? 13.489 -1.243 -10.732 1.00 89.06 206 ILE A O 1
ATOM 1507 N N . ARG A 1 207 ? 15.667 -1.737 -11.012 1.00 84.75 207 ARG A N 1
ATOM 1508 C CA . ARG A 1 207 ? 15.578 -2.176 -12.403 1.00 84.75 207 ARG A CA 1
ATOM 1509 C C . ARG A 1 207 ? 16.092 -3.604 -12.467 1.00 84.75 207 ARG A C 1
ATOM 1511 O O . ARG A 1 207 ? 17.305 -3.798 -12.552 1.00 84.75 207 ARG A O 1
ATOM 1518 N N . PRO A 1 208 ? 15.210 -4.605 -12.340 1.00 73.06 208 PRO A N 1
ATOM 1519 C CA . PRO A 1 208 ? 15.634 -5.987 -12.457 1.00 73.06 208 PRO A CA 1
ATOM 1520 C C . PRO A 1 208 ? 16.235 -6.194 -13.847 1.00 73.06 208 PRO A C 1
ATOM 1522 O O . PRO A 1 208 ? 15.625 -5.812 -14.847 1.00 73.06 208 PRO A O 1
ATOM 1525 N N . ALA A 1 209 ? 17.427 -6.789 -13.921 1.00 71.38 209 ALA A N 1
ATOM 1526 C CA . ALA A 1 209 ? 17.882 -7.374 -15.176 1.00 71.38 209 ALA A CA 1
ATOM 1527 C C . ALA A 1 209 ? 16.800 -8.370 -15.610 1.00 71.38 209 ALA A C 1
ATOM 1529 O O . ALA A 1 209 ? 16.348 -9.133 -14.757 1.00 71.38 209 ALA A O 1
ATOM 1530 N N . SER A 1 210 ? 16.338 -8.278 -16.866 1.00 60.84 210 SER A N 1
ATOM 1531 C CA . SER A 1 210 ? 15.244 -9.066 -17.465 1.00 60.84 210 SER A CA 1
ATOM 1532 C C . SER A 1 210 ? 14.988 -10.368 -16.702 1.00 60.84 210 SER A C 1
ATOM 1534 O O . SER A 1 210 ? 15.786 -11.301 -16.792 1.00 60.84 210 SER A O 1
ATOM 1536 N N . ALA A 1 211 ? 13.948 -10.374 -15.863 1.00 54.88 211 ALA A N 1
ATOM 1537 C CA . ALA A 1 211 ? 13.776 -11.407 -14.851 1.00 54.88 211 ALA A CA 1
ATOM 1538 C C . ALA A 1 211 ? 13.581 -12.778 -15.513 1.00 54.88 211 ALA A C 1
ATOM 1540 O O . ALA A 1 211 ? 12.671 -12.967 -16.319 1.00 54.88 211 ALA A O 1
ATOM 1541 N N . GLN A 1 212 ? 14.438 -13.734 -15.161 1.00 54.09 212 GLN A N 1
ATOM 1542 C CA . GLN A 1 212 ? 14.207 -15.147 -15.433 1.00 54.09 212 GLN A CA 1
ATOM 1543 C C . GLN A 1 212 ? 13.226 -15.665 -14.368 1.00 54.09 212 GLN A C 1
ATOM 1545 O O . GLN A 1 212 ? 13.604 -15.852 -13.216 1.00 54.09 212 GLN A O 1
ATOM 1550 N N . GLY A 1 213 ? 11.959 -15.866 -14.740 1.00 63.53 213 GLY A N 1
ATOM 1551 C CA . GLY A 1 213 ? 10.957 -16.551 -13.911 1.00 63.53 213 GLY A CA 1
ATOM 1552 C C . GLY A 1 213 ? 10.092 -15.674 -12.992 1.00 63.53 213 GLY A C 1
ATOM 1553 O O . GLY A 1 213 ? 10.138 -14.445 -13.023 1.00 63.53 213 GLY A O 1
ATOM 1554 N N . LEU A 1 214 ? 9.253 -16.347 -12.193 1.00 72.81 214 LEU A N 1
ATOM 1555 C CA . LEU A 1 214 ? 8.379 -15.742 -11.183 1.00 72.81 214 LEU A CA 1
ATOM 1556 C C . LEU A 1 214 ? 9.224 -15.262 -9.994 1.00 72.81 214 LEU A C 1
ATOM 1558 O O . LEU A 1 214 ? 9.836 -16.069 -9.294 1.00 72.81 214 LEU A O 1
ATOM 1562 N N . VAL A 1 215 ? 9.233 -13.950 -9.759 1.00 84.88 215 VAL A N 1
ATOM 1563 C CA . VAL A 1 215 ? 9.897 -13.320 -8.609 1.00 84.88 215 VAL A CA 1
ATOM 1564 C C . VAL A 1 215 ? 8.837 -12.624 -7.770 1.00 84.88 215 VAL A C 1
ATOM 1566 O O . VAL A 1 215 ? 8.054 -11.850 -8.301 1.00 84.88 215 VAL A O 1
ATOM 1569 N N . ALA A 1 216 ? 8.799 -12.861 -6.465 1.00 89.62 216 ALA A N 1
ATOM 1570 C CA . ALA A 1 216 ? 7.988 -12.077 -5.546 1.00 89.62 216 ALA A CA 1
ATOM 1571 C C . ALA A 1 216 ? 8.815 -10.934 -4.958 1.00 89.62 216 ALA A C 1
ATOM 1573 O O . ALA A 1 216 ? 9.943 -11.124 -4.506 1.00 89.62 216 ALA A O 1
ATOM 1574 N N . LEU A 1 217 ? 8.226 -9.747 -4.948 1.00 91.19 217 LEU A N 1
ATOM 1575 C CA . LEU A 1 217 ? 8.757 -8.576 -4.279 1.00 91.19 217 LEU A CA 1
ATOM 1576 C C . LEU A 1 217 ? 8.040 -8.424 -2.944 1.00 91.19 217 LEU A C 1
ATOM 1578 O O . LEU A 1 217 ? 6.823 -8.247 -2.930 1.00 91.19 217 LEU A O 1
ATOM 1582 N N . GLU A 1 218 ? 8.789 -8.436 -1.850 1.00 93.69 218 GLU A N 1
ATOM 1583 C CA . GLU A 1 218 ? 8.298 -8.042 -0.534 1.00 93.69 218 GLU A CA 1
ATOM 1584 C C . GLU A 1 218 ? 8.960 -6.736 -0.113 1.00 93.69 218 GLU A C 1
ATOM 1586 O O . GLU A 1 218 ? 10.165 -6.544 -0.295 1.00 93.69 218 GLU A O 1
ATOM 1591 N N . SER A 1 219 ? 8.196 -5.850 0.508 1.00 91.38 219 SER A N 1
ATOM 1592 C CA . SER A 1 219 ? 8.775 -4.770 1.292 1.00 91.38 219 SER A CA 1
ATOM 1593 C C . SER A 1 219 ? 8.149 -4.732 2.681 1.00 91.38 219 SER A C 1
ATOM 1595 O O . SER A 1 219 ? 6.941 -4.919 2.859 1.00 91.38 219 SER A O 1
ATOM 1597 N N . ARG A 1 220 ? 8.984 -4.469 3.683 1.00 92.31 220 ARG A N 1
ATOM 1598 C CA . ARG A 1 220 ? 8.611 -4.354 5.090 1.00 92.31 220 ARG A CA 1
ATOM 1599 C C . ARG A 1 220 ? 9.206 -3.068 5.637 1.00 92.31 220 ARG A C 1
ATOM 1601 O O . ARG A 1 220 ? 10.423 -2.956 5.739 1.00 92.31 220 ARG A O 1
ATOM 1608 N N . HIS A 1 221 ? 8.360 -2.110 5.993 1.00 88.81 221 HIS A N 1
ATOM 1609 C CA . HIS A 1 221 ? 8.800 -0.858 6.606 1.00 88.81 221 HIS A CA 1
ATOM 1610 C C . HIS A 1 221 ? 8.574 -0.883 8.115 1.00 88.81 221 HIS A C 1
ATOM 1612 O O . HIS A 1 221 ? 7.587 -1.437 8.598 1.00 88.81 221 HIS A O 1
ATOM 1618 N N . VAL A 1 222 ? 9.486 -0.269 8.864 1.00 83.06 222 VAL A N 1
ATOM 1619 C CA . VAL A 1 222 ? 9.338 -0.123 10.315 1.00 83.06 222 VAL A CA 1
ATOM 1620 C C . VAL A 1 222 ? 8.135 0.773 10.607 1.00 83.06 222 VAL A C 1
ATOM 1622 O O . VAL A 1 222 ? 7.957 1.812 9.976 1.00 83.06 222 VAL A O 1
ATOM 1625 N N . GLY A 1 223 ? 7.285 0.350 11.543 1.00 78.19 223 GLY A N 1
ATOM 1626 C CA . GLY A 1 223 ? 6.068 1.080 11.911 1.00 78.19 223 GLY A CA 1
ATOM 1627 C C . GLY A 1 223 ? 4.932 0.991 10.886 1.00 78.19 223 GLY A C 1
ATOM 1628 O O . GLY A 1 223 ? 3.814 1.399 11.196 1.00 78.19 223 GLY A O 1
ATOM 1629 N N . ALA A 1 224 ? 5.180 0.414 9.707 1.00 78.44 224 ALA A N 1
ATOM 1630 C CA . ALA A 1 224 ? 4.121 -0.006 8.806 1.00 78.44 224 ALA A CA 1
ATOM 1631 C C . ALA A 1 224 ? 3.497 -1.321 9.291 1.00 78.44 224 ALA A C 1
ATOM 1633 O O . ALA A 1 224 ? 4.014 -2.000 10.181 1.00 78.44 224 ALA A O 1
ATOM 1634 N N . GLY A 1 225 ? 2.339 -1.635 8.723 1.00 81.44 225 GLY A N 1
ATOM 1635 C CA . GLY A 1 225 ? 1.574 -2.818 9.062 1.00 81.44 225 GLY A CA 1
ATOM 1636 C C . GLY A 1 225 ? 2.157 -4.117 8.492 1.00 81.44 225 GLY A C 1
ATOM 1637 O O . GLY A 1 225 ? 3.347 -4.403 8.618 1.00 81.44 225 GLY A O 1
ATOM 1638 N N . LEU A 1 226 ? 1.306 -4.931 7.880 1.00 86.56 226 LEU A N 1
ATOM 1639 C CA . LEU A 1 226 ? 1.683 -6.156 7.189 1.00 86.56 226 LEU A CA 1
ATOM 1640 C C . LEU A 1 226 ? 2.619 -5.860 6.007 1.00 86.56 226 LEU A C 1
ATOM 1642 O O . LEU A 1 226 ? 2.478 -4.822 5.353 1.00 86.56 226 LEU A O 1
ATOM 1646 N N . PRO A 1 227 ? 3.556 -6.776 5.701 1.00 89.50 227 PRO A N 1
ATOM 1647 C CA . PRO A 1 227 ? 4.429 -6.624 4.548 1.00 89.50 227 PRO A CA 1
ATOM 1648 C C . PRO A 1 227 ? 3.613 -6.585 3.253 1.00 89.50 227 PRO A C 1
ATOM 1650 O O . PRO A 1 227 ? 2.657 -7.343 3.072 1.00 89.50 227 PRO A O 1
ATOM 1653 N N . LEU A 1 228 ? 4.026 -5.730 2.319 1.00 90.50 228 LEU A N 1
ATOM 1654 C CA . LEU A 1 228 ? 3.473 -5.721 0.971 1.00 90.50 228 LEU A CA 1
ATOM 1655 C C . LEU A 1 228 ? 4.252 -6.712 0.114 1.00 90.50 228 LEU A C 1
ATOM 1657 O O . LEU A 1 228 ? 5.411 -6.456 -0.218 1.00 90.50 228 LEU A O 1
ATOM 1661 N N . ARG A 1 229 ? 3.601 -7.811 -0.274 1.00 92.38 229 ARG A N 1
ATOM 1662 C CA . ARG A 1 229 ? 4.178 -8.834 -1.146 1.00 92.38 229 ARG A CA 1
ATOM 1663 C C . ARG A 1 229 ? 3.397 -8.944 -2.448 1.00 92.38 229 ARG A C 1
ATOM 1665 O O . ARG A 1 229 ? 2.242 -9.347 -2.419 1.00 92.38 229 ARG A O 1
ATOM 1672 N N . ASN A 1 230 ? 4.040 -8.640 -3.574 1.00 91.56 230 ASN A N 1
ATOM 1673 C CA . ASN A 1 230 ? 3.437 -8.758 -4.902 1.00 91.56 230 ASN A CA 1
ATOM 1674 C C . ASN A 1 230 ? 4.317 -9.619 -5.817 1.00 91.56 230 ASN A C 1
ATOM 1676 O O . ASN A 1 230 ? 5.519 -9.352 -5.933 1.00 91.56 230 ASN A O 1
ATOM 1680 N N . PRO A 1 231 ? 3.751 -10.630 -6.491 1.00 91.12 231 PRO A N 1
ATOM 1681 C CA . PRO A 1 231 ? 4.456 -11.336 -7.548 1.00 91.12 231 PRO A CA 1
ATOM 1682 C C . PRO A 1 231 ? 4.775 -10.404 -8.724 1.00 91.12 231 PRO A C 1
ATOM 1684 O O . PRO A 1 231 ? 4.021 -9.483 -9.034 1.00 91.12 231 PRO A O 1
ATOM 1687 N N . LEU A 1 232 ? 5.881 -10.668 -9.405 1.00 90.62 232 LEU A N 1
ATOM 1688 C CA . LEU A 1 232 ? 6.237 -10.103 -10.697 1.00 90.62 232 LEU A CA 1
ATOM 1689 C C . LEU A 1 232 ? 6.048 -11.204 -11.738 1.00 90.62 232 LEU A C 1
ATOM 1691 O O . LEU A 1 232 ? 6.629 -12.287 -11.627 1.00 90.62 232 LEU A O 1
ATOM 1695 N N . GLN A 1 233 ? 5.225 -10.925 -12.740 1.00 89.12 233 GLN A N 1
ATOM 1696 C CA . GLN A 1 233 ? 4.912 -11.846 -13.819 1.00 89.12 233 GLN A CA 1
ATOM 1697 C C . GLN A 1 233 ? 5.447 -11.272 -15.127 1.00 89.12 233 GLN A C 1
ATOM 1699 O O . GLN A 1 233 ? 5.087 -10.164 -15.525 1.00 89.12 233 GLN A O 1
ATOM 1704 N N . ALA A 1 234 ? 6.340 -12.005 -15.789 1.00 85.62 234 ALA A N 1
ATOM 1705 C CA . ALA A 1 234 ? 6.805 -11.631 -17.116 1.00 85.62 234 ALA A CA 1
ATOM 1706 C C . ALA A 1 234 ? 5.679 -11.853 -18.131 1.00 85.62 234 ALA A C 1
ATOM 1708 O O . ALA A 1 234 ? 5.044 -12.911 -18.136 1.00 85.62 234 ALA A O 1
ATOM 1709 N N . VAL A 1 235 ? 5.448 -10.879 -19.008 1.00 83.00 235 VAL A N 1
ATOM 1710 C CA . VAL A 1 235 ? 4.546 -11.080 -20.137 1.00 83.00 235 VAL A CA 1
ATOM 1711 C C . VAL A 1 235 ? 5.323 -11.721 -21.281 1.00 83.00 235 VAL A C 1
ATOM 1713 O O . VAL A 1 235 ? 6.296 -11.159 -21.785 1.00 83.00 235 VAL A O 1
ATOM 1716 N N . ASN A 1 236 ? 4.899 -12.919 -21.682 1.00 72.06 236 ASN A N 1
ATOM 1717 C CA . ASN A 1 236 ? 5.556 -13.722 -22.710 1.00 72.06 236 ASN A CA 1
ATOM 1718 C C . ASN A 1 236 ? 5.315 -13.155 -24.113 1.00 72.06 236 ASN A C 1
ATOM 1720 O O . ASN A 1 236 ? 4.526 -13.735 -24.846 1.00 72.06 236 ASN A O 1
ATOM 1724 N N . GLY A 1 237 ? 5.973 -12.049 -24.479 1.00 58.12 237 GLY A N 1
ATOM 1725 C CA . GLY A 1 237 ? 6.268 -11.611 -25.857 1.00 58.12 237 GLY A CA 1
ATOM 1726 C C . GLY A 1 237 ? 5.120 -11.471 -26.873 1.00 58.12 237 GLY A C 1
ATOM 1727 O O . GLY A 1 237 ? 5.356 -10.981 -27.972 1.00 58.12 237 GLY A O 1
ATOM 1728 N N . GLN A 1 238 ? 3.891 -11.866 -26.555 1.00 51.28 238 GLN A N 1
ATOM 1729 C CA . GLN A 1 238 ? 2.725 -11.610 -27.373 1.00 51.28 238 GLN A CA 1
ATOM 1730 C C . GLN A 1 238 ? 2.426 -10.128 -27.246 1.00 51.28 238 GLN A C 1
ATOM 1732 O O . GLN A 1 238 ? 2.381 -9.604 -26.135 1.00 51.28 238 GLN A O 1
ATOM 1737 N N . HIS A 1 239 ? 2.271 -9.454 -28.386 1.00 47.28 239 HIS A N 1
ATOM 1738 C CA . HIS A 1 239 ? 1.784 -8.084 -28.444 1.00 47.28 239 HIS A CA 1
ATOM 1739 C C . HIS A 1 239 ? 0.540 -7.977 -27.566 1.00 47.28 239 HIS A C 1
ATOM 1741 O O . HIS A 1 239 ? -0.529 -8.479 -27.910 1.00 47.28 239 HIS A O 1
ATOM 1747 N N . ILE A 1 240 ? 0.702 -7.350 -26.408 1.00 48.62 240 ILE A N 1
ATOM 1748 C CA . ILE A 1 240 ? -0.401 -7.074 -25.507 1.00 48.62 240 ILE A CA 1
ATOM 1749 C C . ILE A 1 240 ? -1.166 -5.967 -26.206 1.00 48.62 240 ILE A C 1
ATOM 1751 O O . ILE A 1 240 ? -0.715 -4.821 -26.243 1.00 48.62 240 ILE A O 1
ATOM 1755 N N . GLN A 1 241 ? -2.299 -6.308 -26.818 1.00 49.28 241 GLN A N 1
ATOM 1756 C CA . GLN A 1 241 ? -3.279 -5.270 -27.077 1.00 49.28 241 GLN A CA 1
ATOM 1757 C C . GLN A 1 241 ? -3.625 -4.669 -25.716 1.00 49.28 241 GLN A C 1
ATOM 1759 O O . GLN A 1 241 ? -3.868 -5.443 -24.785 1.00 49.28 241 GLN A O 1
ATOM 1764 N N . PRO A 1 242 ? -3.585 -3.335 -25.558 1.00 45.03 242 PRO A N 1
ATOM 1765 C CA . PRO A 1 242 ? -3.967 -2.713 -24.304 1.00 45.03 242 PRO A CA 1
ATOM 1766 C C . PRO A 1 242 ? -5.367 -3.220 -23.965 1.00 45.03 242 PRO A C 1
ATOM 1768 O O . PRO A 1 242 ? -6.326 -2.912 -24.672 1.00 45.03 242 PRO A O 1
ATOM 1771 N N . MET A 1 243 ? -5.468 -4.068 -22.935 1.00 40.78 243 MET A N 1
ATOM 1772 C CA . MET A 1 243 ? -6.760 -4.484 -22.412 1.00 40.78 243 MET A CA 1
ATOM 1773 C C . MET A 1 243 ? -7.488 -3.194 -22.079 1.00 40.78 243 MET A C 1
ATOM 1775 O O . MET A 1 243 ? -6.990 -2.402 -21.278 1.00 40.78 243 MET A O 1
ATOM 1779 N N . SER A 1 244 ? -8.629 -2.959 -22.726 1.00 38.41 244 SER A N 1
ATOM 1780 C CA . SER A 1 244 ? -9.521 -1.874 -22.347 1.00 38.41 244 SER A CA 1
ATOM 1781 C C . SER A 1 244 ? -9.757 -2.013 -20.851 1.00 38.41 244 SER A C 1
ATOM 1783 O O . SER A 1 244 ? -10.304 -3.020 -20.397 1.00 38.41 244 SER A O 1
ATOM 1785 N N . ALA A 1 245 ? -9.227 -1.059 -20.086 1.00 38.88 245 ALA A N 1
ATOM 1786 C CA . ALA A 1 245 ? -9.363 -1.042 -18.647 1.00 38.88 245 ALA A CA 1
ATOM 1787 C C . ALA A 1 245 ? -10.856 -1.154 -18.340 1.00 38.88 245 ALA A C 1
ATOM 1789 O O . ALA A 1 245 ? -11.643 -0.315 -18.777 1.00 38.88 245 ALA A O 1
ATOM 1790 N N . ILE A 1 246 ? -11.246 -2.218 -17.639 1.00 36.34 246 ILE A N 1
ATOM 1791 C CA . ILE A 1 246 ? -12.589 -2.341 -17.087 1.00 36.34 246 ILE A CA 1
ATOM 1792 C C . ILE A 1 246 ? -12.687 -1.239 -16.032 1.00 36.34 246 ILE A C 1
ATOM 1794 O O . ILE A 1 246 ? -12.268 -1.405 -14.887 1.00 36.34 246 ILE A O 1
ATOM 1798 N N . THR A 1 247 ? -13.170 -0.072 -16.450 1.00 40.06 247 THR A N 1
ATOM 1799 C CA . THR A 1 247 ? -13.721 0.940 -15.557 1.00 40.06 247 THR A CA 1
ATOM 1800 C C . THR A 1 247 ? -14.886 0.299 -14.824 1.00 40.06 247 THR A C 1
ATOM 1802 O O . THR A 1 247 ? -15.726 -0.356 -15.439 1.00 40.06 247 THR A O 1
ATOM 1805 N N . GLY A 1 248 ? -14.861 0.413 -13.500 1.00 38.09 248 GLY A N 1
ATOM 1806 C CA . GLY A 1 248 ? -15.629 -0.436 -12.606 1.00 38.09 248 GLY A CA 1
ATOM 1807 C C . GLY A 1 248 ? -17.140 -0.427 -12.816 1.00 38.09 248 GLY A C 1
ATOM 1808 O O . GLY A 1 248 ? -17.737 0.597 -13.128 1.00 38.09 248 GLY A O 1
ATOM 1809 N N . GLN A 1 249 ? -17.736 -1.577 -12.519 1.00 32.41 249 GLN A N 1
ATOM 1810 C CA . GLN A 1 249 ? -19.039 -1.682 -11.874 1.00 32.41 249 GLN A CA 1
ATOM 1811 C C . GLN A 1 249 ? -19.021 -2.923 -10.978 1.00 32.41 249 GLN A C 1
ATOM 1813 O O . GLN A 1 249 ? -19.119 -4.034 -11.491 1.00 32.41 249 GLN A O 1
ATOM 1818 N N . VAL A 1 250 ? -18.835 -2.716 -9.671 1.00 33.50 250 VAL A N 1
ATOM 1819 C CA . VAL A 1 250 ? -19.626 -3.310 -8.576 1.00 33.50 250 VAL A CA 1
ATOM 1820 C C . VAL A 1 250 ? -19.604 -2.306 -7.431 1.00 33.50 250 VAL A C 1
ATOM 1822 O O . VAL A 1 250 ? -18.484 -1.853 -7.093 1.00 33.50 250 VAL A O 1
#

Mean predicted aligned error: 8.19 Å

pLDDT: mean 80.11, std 14.64, range [32.41, 95.25]

Foldseek 3Di:
DKKFWFQDPVRFIWIWDDDVQWIFTFQDDGPDPPQPFPCPPPHAPVNVRVVRDGDGTDHVVVRVVVLGIAASDDDLADFDDDPDPPDDGFGEAEDEQAEADEDEAFKKKKWFKWFKFFPDDLTDGNFMWTKIWIDHVLLSHIYIYIDRIGGGDPDDFQAKWKKWKAFPVRDIDIDIFGGFADFDSDDPPDDDRSDIDTGGRGMDMDDDDGDDHKIWIWIDIVPDDDIRIHIYDYDDPDRPPNDPPPSDDD